Protein AF-A0A2S8PR22-F1 (afdb_monomer_lite)

Structure (mmCIF, N/CA/C/O backbone):
data_AF-A0A2S8PR22-F1
#
_entry.id   AF-A0A2S8PR22-F1
#
loop_
_atom_site.group_PDB
_atom_site.id
_atom_site.type_symbol
_atom_site.label_atom_id
_atom_site.label_alt_id
_atom_site.label_comp_id
_atom_site.label_asym_id
_atom_site.label_entity_id
_atom_site.label_seq_id
_atom_site.pdbx_PDB_ins_code
_atom_site.Cartn_x
_atom_site.Cartn_y
_atom_site.Cartn_z
_atom_site.occupancy
_atom_site.B_iso_or_equiv
_atom_site.auth_seq_id
_atom_site.auth_comp_id
_atom_site.auth_asym_id
_atom_site.auth_atom_id
_atom_site.pdbx_PDB_model_num
ATOM 1 N N . MET A 1 1 ? 6.933 -22.603 -8.017 1.00 48.34 1 MET A N 1
ATOM 2 C CA . MET A 1 1 ? 7.937 -22.209 -9.030 1.00 48.34 1 MET A CA 1
ATOM 3 C C . MET A 1 1 ? 8.072 -20.692 -8.973 1.00 48.34 1 MET A C 1
ATOM 5 O O . MET A 1 1 ? 7.045 -20.029 -9.057 1.00 48.34 1 MET A O 1
ATOM 9 N N . ARG A 1 2 ? 9.264 -20.138 -8.700 1.00 69.06 2 ARG A N 1
ATOM 10 C CA . ARG A 1 2 ? 9.456 -18.674 -8.701 1.00 69.06 2 ARG A CA 1
ATOM 11 C C . ARG A 1 2 ? 9.438 -18.199 -10.155 1.00 69.06 2 ARG A C 1
ATOM 13 O O . ARG A 1 2 ? 10.226 -18.704 -10.942 1.00 69.06 2 ARG A O 1
ATOM 20 N N . VAL A 1 3 ? 8.531 -17.282 -10.490 1.00 80.50 3 VAL A N 1
ATOM 21 C CA . VAL A 1 3 ? 8.450 -16.685 -11.832 1.00 80.50 3 VAL A CA 1
ATOM 22 C C . VAL A 1 3 ? 9.638 -15.744 -12.013 1.00 80.50 3 VAL A C 1
ATOM 24 O O . VAL A 1 3 ? 9.855 -14.873 -11.163 1.00 80.50 3 VAL A O 1
ATOM 27 N N . THR A 1 4 ? 10.406 -15.918 -13.085 1.00 89.00 4 THR A N 1
ATOM 28 C CA . THR A 1 4 ? 11.596 -15.100 -13.353 1.00 89.00 4 THR A CA 1
ATOM 29 C C . THR A 1 4 ? 11.209 -13.672 -13.747 1.00 89.00 4 THR A C 1
ATOM 31 O O . THR A 1 4 ? 10.065 -13.389 -14.118 1.00 89.00 4 THR A O 1
ATOM 34 N N . VAL A 1 5 ? 12.164 -12.740 -13.669 1.00 88.44 5 VAL A N 1
ATOM 35 C CA . VAL A 1 5 ? 11.960 -11.364 -14.157 1.00 88.44 5 VAL A CA 1
ATOM 36 C C . VAL A 1 5 ? 11.593 -11.380 -15.645 1.00 88.44 5 VAL A C 1
ATOM 38 O O . VAL A 1 5 ? 10.631 -10.733 -16.044 1.00 88.44 5 VAL A O 1
ATOM 41 N N . GLU A 1 6 ? 12.281 -12.195 -16.443 1.00 91.25 6 GLU A N 1
ATOM 42 C CA . GLU A 1 6 ? 12.033 -12.346 -17.882 1.00 91.25 6 GLU A CA 1
ATOM 43 C C . GLU A 1 6 ? 10.608 -12.837 -18.177 1.00 91.25 6 GLU A C 1
ATOM 45 O O . GLU A 1 6 ? 9.929 -12.282 -19.038 1.00 91.25 6 GLU A O 1
ATOM 50 N N . GLU A 1 7 ? 10.106 -13.822 -17.426 1.00 93.31 7 GLU A N 1
ATOM 51 C CA . GLU A 1 7 ? 8.731 -14.318 -17.571 1.00 93.31 7 GLU A CA 1
ATOM 52 C C . GLU A 1 7 ? 7.690 -13.244 -17.213 1.00 93.31 7 GLU A C 1
ATOM 54 O O . GLU A 1 7 ? 6.670 -13.098 -17.898 1.00 93.31 7 GLU A O 1
ATOM 59 N N . LYS A 1 8 ? 7.939 -12.460 -16.154 1.00 93.56 8 LYS A N 1
ATOM 60 C CA . LYS A 1 8 ? 7.070 -11.339 -15.752 1.00 93.56 8 LYS A CA 1
ATOM 61 C C . LYS A 1 8 ? 7.025 -10.262 -16.835 1.00 93.56 8 LYS A C 1
ATOM 63 O O . LYS A 1 8 ? 5.937 -9.803 -17.193 1.00 93.56 8 LYS A O 1
ATOM 68 N N . GLU A 1 9 ? 8.181 -9.889 -17.376 1.00 95.62 9 GLU A N 1
ATOM 69 C CA . GLU A 1 9 ? 8.296 -8.883 -18.431 1.00 95.62 9 GLU A CA 1
ATOM 70 C C . GLU A 1 9 ? 7.699 -9.358 -19.760 1.00 95.62 9 GLU A C 1
ATOM 72 O O . GLU A 1 9 ? 6.977 -8.597 -20.404 1.00 95.62 9 GLU A O 1
ATOM 77 N N . ALA A 1 10 ? 7.905 -10.623 -20.138 1.00 95.56 10 ALA A N 1
ATOM 78 C CA . ALA A 1 10 ? 7.288 -11.222 -21.319 1.00 95.56 10 ALA A CA 1
ATOM 79 C C . ALA A 1 10 ? 5.756 -11.223 -21.211 1.00 95.56 10 ALA A C 1
ATOM 81 O O . ALA A 1 10 ? 5.055 -10.846 -22.154 1.00 95.56 10 ALA A O 1
ATOM 82 N N . ARG A 1 11 ? 5.218 -11.568 -20.033 1.00 96.00 11 ARG A N 1
ATOM 83 C CA . ARG A 1 11 ? 3.776 -11.500 -19.764 1.00 96.00 11 ARG A CA 1
ATOM 84 C C . ARG A 1 11 ? 3.241 -10.072 -19.872 1.00 96.00 11 ARG A C 1
ATOM 86 O O . ARG A 1 11 ? 2.188 -9.869 -20.471 1.00 96.00 11 ARG A O 1
ATOM 93 N N . TYR A 1 12 ? 3.955 -9.092 -19.318 1.00 96.62 12 TYR A N 1
ATOM 94 C CA . TYR A 1 12 ? 3.599 -7.678 -19.445 1.00 96.62 12 TYR A CA 1
ATOM 95 C C . TYR A 1 12 ? 3.615 -7.211 -20.910 1.00 96.62 12 TYR A C 1
ATOM 97 O O . TYR A 1 12 ? 2.682 -6.536 -21.353 1.00 96.62 12 TYR A O 1
ATOM 105 N N . ALA A 1 13 ? 4.645 -7.590 -21.672 1.00 95.38 13 ALA A N 1
ATOM 106 C CA . ALA A 1 13 ? 4.786 -7.246 -23.083 1.00 95.38 13 ALA A CA 1
ATOM 107 C C . ALA A 1 13 ? 3.666 -7.854 -23.944 1.00 95.38 13 ALA A C 1
ATOM 109 O O . ALA A 1 13 ? 3.189 -7.204 -24.871 1.00 95.38 13 ALA A O 1
ATOM 110 N N . GLY A 1 14 ? 3.201 -9.059 -23.600 1.00 96.12 14 GLY A N 1
ATOM 111 C CA . GLY A 1 14 ? 2.094 -9.733 -24.281 1.00 96.12 14 GLY A CA 1
ATOM 112 C C . GLY A 1 14 ? 0.713 -9.107 -24.048 1.00 96.12 14 GLY A C 1
ATOM 113 O O . GLY A 1 14 ? -0.233 -9.438 -24.764 1.00 96.12 14 GLY A O 1
ATOM 114 N N . TRP A 1 15 ? 0.550 -8.207 -23.071 1.00 96.88 15 TRP A N 1
ATOM 115 C CA . TRP A 1 15 ? -0.735 -7.549 -22.833 1.00 96.88 15 TRP A CA 1
ATOM 116 C C . TRP A 1 15 ? -0.968 -6.363 -23.781 1.00 96.88 15 TRP A C 1
ATOM 118 O O . TRP A 1 15 ? -0.136 -5.454 -23.845 1.00 96.88 15 TRP A O 1
ATOM 128 N N . PRO A 1 16 ? -2.143 -6.283 -24.434 1.00 96.19 16 PRO A N 1
ATOM 129 C CA . PRO A 1 16 ? -2.581 -5.063 -25.104 1.00 96.19 16 PRO A CA 1
ATOM 130 C C . PRO A 1 16 ? -2.692 -3.891 -24.121 1.00 96.19 16 PRO A C 1
ATOM 132 O O . PRO A 1 16 ? -3.060 -4.085 -22.958 1.00 96.19 16 PRO A O 1
ATOM 135 N N . ASP A 1 17 ? -2.491 -2.659 -24.588 1.00 94.19 17 ASP A N 1
ATOM 136 C CA . ASP A 1 17 ? -2.528 -1.478 -23.712 1.00 94.19 17 ASP A CA 1
ATOM 137 C C . ASP A 1 17 ? -3.886 -1.275 -23.031 1.00 94.19 17 ASP A C 1
ATOM 139 O O . ASP A 1 17 ? -3.932 -0.875 -21.870 1.00 94.19 17 ASP A O 1
ATOM 143 N N . ARG A 1 18 ? -4.991 -1.692 -23.666 1.00 95.50 18 ARG A N 1
ATOM 144 C CA . ARG A 1 18 ? -6.322 -1.739 -23.029 1.00 95.50 18 ARG A CA 1
ATOM 145 C C . ARG A 1 18 ? -6.365 -2.624 -21.775 1.00 95.50 18 ARG A C 1
ATOM 147 O O . ARG A 1 18 ? -7.046 -2.292 -20.811 1.00 95.50 18 ARG A O 1
ATOM 154 N N . VAL A 1 19 ? -5.626 -3.738 -21.761 1.00 96.56 19 VAL A N 1
ATOM 155 C CA . VAL A 1 19 ? -5.561 -4.655 -20.610 1.00 96.56 19 VAL A CA 1
ATOM 156 C C . VAL A 1 19 ? -4.726 -4.033 -19.495 1.00 96.56 19 VAL A C 1
ATOM 158 O O . VAL A 1 19 ? -5.135 -4.073 -18.334 1.00 96.56 19 VAL A O 1
ATOM 161 N N . LYS A 1 20 ? -3.589 -3.416 -19.843 1.00 97.06 20 LYS A N 1
ATOM 162 C CA . LYS A 1 20 ? -2.740 -2.679 -18.893 1.00 97.06 20 LYS A CA 1
ATOM 163 C C . LYS A 1 20 ? -3.511 -1.518 -18.257 1.00 97.06 20 LYS A C 1
ATOM 165 O O . LYS A 1 20 ? -3.530 -1.393 -17.036 1.00 97.06 20 LYS A O 1
ATOM 170 N N . HIS A 1 21 ? -4.211 -0.733 -19.076 1.00 95.50 21 HIS A N 1
ATOM 171 C CA . HIS A 1 21 ? -5.082 0.357 -18.645 1.00 95.50 21 HIS A CA 1
ATOM 172 C C . HIS A 1 21 ? -6.162 -0.137 -17.674 1.00 95.50 21 HIS A C 1
ATOM 174 O O . HIS A 1 21 ? -6.249 0.352 -16.550 1.00 95.50 21 HIS A O 1
ATOM 180 N N . ALA A 1 22 ? -6.923 -1.167 -18.058 1.00 96.00 22 ALA A N 1
ATOM 181 C CA . ALA A 1 22 ? -7.994 -1.703 -17.223 1.00 96.00 22 ALA A CA 1
ATOM 182 C C . ALA A 1 22 ? -7.486 -2.259 -15.880 1.00 96.00 22 ALA A C 1
ATOM 184 O O . ALA A 1 22 ? -8.159 -2.114 -14.861 1.00 96.00 22 ALA A O 1
ATOM 185 N N . ARG A 1 23 ? -6.294 -2.873 -15.854 1.00 96.00 23 ARG A N 1
ATOM 186 C CA . ARG A 1 23 ? -5.649 -3.323 -14.609 1.00 96.00 23 ARG A CA 1
ATOM 187 C C . ARG A 1 23 ? -5.341 -2.156 -13.674 1.00 96.00 23 ARG A C 1
ATOM 189 O O . ARG A 1 23 ? -5.699 -2.225 -12.505 1.00 96.00 23 ARG A O 1
ATOM 196 N N . LEU A 1 24 ? -4.728 -1.088 -14.189 1.00 95.56 24 LEU A N 1
ATOM 197 C CA . LEU A 1 24 ? -4.422 0.109 -13.400 1.00 95.56 24 LEU A CA 1
ATOM 198 C C . LEU A 1 24 ? -5.697 0.741 -12.825 1.00 95.56 24 LEU A C 1
ATOM 200 O O . LEU A 1 24 ? -5.770 0.966 -11.618 1.00 95.56 24 LEU A O 1
ATOM 204 N N . VAL A 1 25 ? -6.719 0.946 -13.662 1.00 94.06 25 VAL A N 1
ATOM 205 C CA . VAL A 1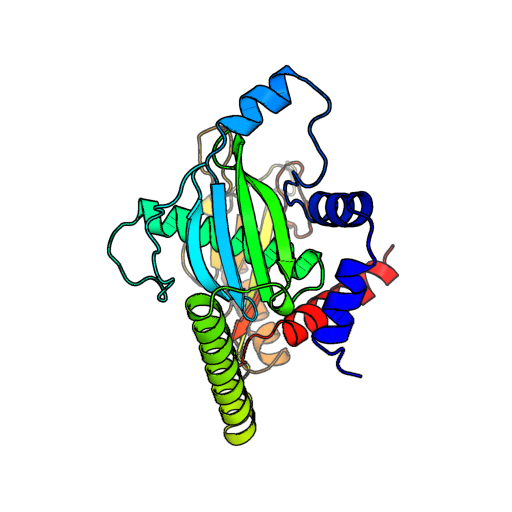 25 ? -7.986 1.567 -13.246 1.00 94.06 25 VAL A CA 1
ATOM 206 C C . VAL A 1 25 ? -8.686 0.745 -12.161 1.00 94.06 25 VAL A C 1
ATOM 208 O O . VAL A 1 25 ? -9.081 1.311 -11.144 1.00 94.06 25 VAL A O 1
ATOM 211 N N . ARG A 1 26 ? -8.775 -0.587 -12.309 1.00 92.56 26 ARG A N 1
ATOM 212 C CA . ARG A 1 26 ? -9.372 -1.464 -11.280 1.00 92.56 26 ARG A CA 1
ATOM 213 C C . ARG A 1 26 ? -8.619 -1.434 -9.952 1.00 92.56 26 ARG A C 1
ATOM 215 O O . ARG A 1 26 ? -9.234 -1.584 -8.907 1.00 92.56 26 ARG A O 1
ATOM 222 N N . SER A 1 27 ? -7.309 -1.207 -9.978 1.00 90.19 27 SER A N 1
ATOM 223 C CA . SER A 1 27 ? -6.503 -1.021 -8.766 1.00 90.19 27 SER A CA 1
ATOM 224 C C . SER A 1 27 ? -6.565 0.408 -8.202 1.00 90.19 27 SER A C 1
ATOM 226 O O . SER A 1 27 ? -5.769 0.755 -7.327 1.00 90.19 27 SER A O 1
ATOM 228 N N . GLY A 1 28 ? -7.468 1.262 -8.701 1.00 90.94 28 GLY A N 1
ATOM 229 C CA . GLY A 1 28 ? -7.605 2.654 -8.266 1.00 90.94 28 GLY A CA 1
ATOM 230 C C . GLY A 1 28 ? -6.420 3.537 -8.668 1.00 90.94 28 GLY A C 1
ATOM 231 O O . GLY A 1 28 ? -6.108 4.510 -7.979 1.00 90.94 28 GLY A O 1
ATOM 232 N N . ILE A 1 29 ? -5.710 3.179 -9.742 1.00 92.62 29 ILE A N 1
ATOM 233 C CA . ILE A 1 29 ? -4.577 3.933 -10.285 1.00 92.62 29 ILE A CA 1
ATOM 234 C C . ILE A 1 29 ? -5.045 4.649 -11.553 1.00 92.62 29 ILE A C 1
ATOM 236 O O . ILE A 1 29 ? -5.506 4.015 -12.501 1.00 92.62 29 ILE A O 1
ATOM 240 N N . SER A 1 30 ? -4.901 5.978 -11.588 1.00 92.06 30 SER A N 1
ATOM 241 C CA . SER A 1 30 ? -5.199 6.757 -12.795 1.00 92.06 30 SER A CA 1
ATOM 242 C C . SER A 1 30 ? -4.272 6.329 -13.937 1.00 92.06 30 SER A C 1
ATOM 244 O O . SER A 1 30 ? -3.055 6.230 -13.758 1.00 92.06 30 SER A O 1
ATOM 246 N N . SER A 1 31 ? -4.841 6.058 -15.110 1.00 92.56 31 SER A N 1
ATOM 247 C CA . SER A 1 31 ? -4.114 5.564 -16.277 1.00 92.56 31 SER A CA 1
ATOM 248 C C . SER A 1 31 ? -4.337 6.477 -17.474 1.00 92.56 31 SER A C 1
ATOM 250 O O . SER A 1 31 ? -5.469 6.760 -17.847 1.00 92.56 31 SER A O 1
ATOM 252 N N . LEU A 1 32 ? -3.229 6.879 -18.088 1.00 90.44 32 LEU A N 1
ATOM 253 C CA . LEU A 1 32 ? -3.131 7.699 -19.294 1.00 90.44 32 LEU A CA 1
ATOM 254 C C . LEU A 1 32 ? -2.427 6.916 -20.419 1.00 90.44 32 LEU A C 1
ATOM 256 O O . LEU A 1 32 ? -1.800 7.505 -21.291 1.00 90.44 32 LEU A O 1
ATOM 260 N N . LEU A 1 33 ? -2.473 5.577 -20.354 1.00 88.44 33 LEU A N 1
ATOM 261 C CA . LEU A 1 33 ? -1.847 4.689 -21.343 1.00 88.44 33 LEU A CA 1
ATOM 262 C C . LEU A 1 33 ? -2.564 4.720 -22.696 1.00 88.44 33 LEU A C 1
ATOM 264 O O . LEU A 1 33 ? -1.957 4.432 -23.723 1.00 88.44 33 LEU A O 1
ATOM 268 N N . LEU A 1 34 ? -3.864 5.013 -22.686 1.00 87.56 34 LEU A N 1
ATOM 269 C CA . LEU A 1 34 ? -4.657 5.155 -23.897 1.00 87.56 34 LEU A CA 1
ATOM 270 C C . LEU A 1 34 ? -4.647 6.627 -24.329 1.00 87.56 34 LEU A C 1
ATOM 272 O O . LEU A 1 34 ? -4.705 7.509 -23.468 1.00 87.56 34 LEU A O 1
ATOM 276 N N . PRO A 1 35 ? -4.556 6.910 -25.639 1.00 74.81 35 PRO A N 1
ATOM 277 C CA . PRO A 1 35 ? -4.593 8.276 -26.134 1.00 74.81 35 PRO A CA 1
ATOM 278 C C . PRO A 1 35 ? -5.943 8.926 -25.820 1.00 74.81 35 PRO A C 1
ATOM 280 O O . PRO A 1 35 ? -6.990 8.303 -25.970 1.00 74.81 35 PRO A O 1
ATOM 283 N N . GLU A 1 36 ? -5.909 10.199 -25.428 1.00 74.12 36 GLU A N 1
ATOM 284 C CA . GLU A 1 36 ? -7.116 11.014 -25.260 1.00 74.12 36 GLU A CA 1
ATOM 285 C C . GLU A 1 36 ? -7.856 11.089 -26.607 1.00 74.12 36 GLU A C 1
ATOM 287 O O . GLU A 1 36 ? -7.238 11.355 -27.645 1.00 74.12 36 GLU A O 1
ATOM 292 N N . GLU A 1 37 ? -9.161 10.832 -26.628 1.00 69.69 37 GLU A N 1
ATOM 293 C CA . GLU A 1 37 ? -9.952 10.875 -27.867 1.00 69.69 37 GLU A CA 1
ATOM 294 C C . GLU A 1 37 ? -10.294 12.319 -28.273 1.00 69.69 37 GLU A C 1
ATOM 296 O O . GLU A 1 37 ? -10.302 12.641 -29.461 1.00 69.69 37 GLU A O 1
ATOM 301 N N . ASP A 1 38 ? -10.463 13.205 -27.289 1.00 73.88 38 ASP A N 1
ATOM 302 C CA . ASP A 1 38 ? -10.824 14.614 -27.463 1.00 73.88 38 ASP A CA 1
ATOM 303 C C . ASP A 1 38 ? -9.602 15.498 -27.803 1.00 73.88 38 ASP A C 1
ATOM 305 O O . ASP A 1 38 ? -8.546 15.432 -27.165 1.00 73.88 38 ASP A O 1
ATOM 309 N N . ALA A 1 39 ? -9.750 16.367 -28.807 1.00 67.25 39 ALA A N 1
ATOM 310 C CA . ALA A 1 39 ? -8.732 17.326 -29.230 1.00 67.25 39 ALA A CA 1
ATOM 311 C C . ALA A 1 39 ? -8.336 18.326 -28.124 1.00 67.25 39 ALA A C 1
ATOM 313 O O . ALA A 1 39 ? -7.146 18.608 -27.965 1.00 67.25 39 ALA A O 1
ATOM 314 N N . ALA A 1 40 ? -9.288 18.803 -27.318 1.00 67.12 40 ALA A N 1
ATOM 315 C CA . ALA A 1 40 ? -9.022 19.721 -26.208 1.00 67.12 40 ALA A CA 1
ATOM 316 C C . ALA A 1 40 ? -8.271 19.022 -25.057 1.00 67.12 40 ALA A C 1
ATOM 318 O O . ALA A 1 40 ? -7.362 19.592 -24.436 1.00 67.12 40 ALA A O 1
ATOM 319 N N . ALA A 1 41 ? -8.588 17.747 -24.809 1.00 67.69 41 ALA A N 1
ATOM 320 C CA . ALA A 1 41 ? -7.869 16.917 -23.845 1.00 67.69 41 ALA A CA 1
ATOM 321 C C . ALA A 1 41 ? -6.430 16.629 -24.307 1.00 67.69 41 ALA A C 1
ATOM 323 O O . ALA A 1 41 ? -5.499 16.693 -23.499 1.00 67.69 41 ALA A O 1
ATOM 324 N N . ARG A 1 42 ? -6.216 16.398 -25.612 1.00 66.88 42 ARG A N 1
ATOM 325 C CA . ARG A 1 42 ? -4.875 16.245 -26.213 1.00 66.88 42 ARG A CA 1
ATOM 326 C C . ARG A 1 42 ? -4.023 17.500 -26.076 1.00 66.88 42 ARG A C 1
ATOM 328 O O . ARG A 1 42 ? -2.833 17.396 -25.779 1.00 66.88 42 ARG A O 1
ATOM 335 N N . GLU A 1 43 ? -4.607 18.674 -26.290 1.00 65.44 43 GLU A N 1
ATOM 336 C CA . GLU A 1 43 ? -3.906 19.948 -26.126 1.00 65.44 43 GLU A CA 1
ATOM 337 C C . GLU A 1 43 ? -3.502 20.164 -24.663 1.00 65.44 43 GLU A C 1
ATOM 339 O O . GLU A 1 43 ? -2.327 20.388 -24.365 1.00 65.44 43 GLU A O 1
ATOM 344 N N . SER A 1 44 ? -4.430 19.940 -23.732 1.00 68.38 44 SER A N 1
ATOM 345 C CA . SER A 1 44 ? -4.160 19.991 -22.290 1.00 68.38 44 SER A CA 1
ATOM 346 C C . SER A 1 44 ? -3.100 18.967 -21.849 1.00 68.38 44 SER A C 1
ATOM 348 O O . SER A 1 44 ? -2.282 19.245 -20.969 1.00 68.38 44 SER A O 1
ATOM 350 N N . ALA A 1 45 ? -3.055 17.788 -22.481 1.00 70.06 45 ALA A N 1
ATOM 351 C CA . ALA A 1 45 ? -2.071 16.741 -22.202 1.00 70.06 45 ALA A CA 1
ATOM 352 C C . ALA A 1 45 ? -0.625 17.137 -22.558 1.00 70.06 45 ALA A C 1
ATOM 354 O O . ALA A 1 45 ? 0.324 16.619 -21.952 1.00 70.06 45 ALA A O 1
ATOM 355 N N . ARG A 1 46 ? -0.426 18.076 -23.495 1.00 68.56 46 ARG A N 1
ATOM 356 C CA . ARG A 1 46 ? 0.912 18.585 -23.851 1.00 68.56 46 ARG A CA 1
ATOM 357 C C . ARG A 1 46 ? 1.555 19.349 -22.699 1.00 68.56 46 ARG A C 1
ATOM 359 O O . ARG A 1 46 ? 2.749 19.188 -22.464 1.00 68.56 46 ARG A O 1
ATOM 366 N N . TYR A 1 47 ? 0.756 20.092 -21.939 1.00 73.25 47 TYR A N 1
ATOM 367 C CA . TYR A 1 47 ? 1.223 20.950 -20.847 1.00 73.25 47 TYR A CA 1
ATOM 368 C C . TYR A 1 47 ? 1.282 20.247 -19.480 1.00 73.25 47 TYR A C 1
ATOM 370 O O . TYR A 1 47 ? 1.603 20.875 -18.469 1.00 73.25 47 TYR A O 1
ATOM 378 N N . ARG A 1 48 ? 1.005 18.935 -19.419 1.00 82.31 48 ARG A N 1
ATOM 379 C CA . ARG A 1 48 ? 1.112 18.155 -18.177 1.00 82.31 48 ARG A CA 1
ATOM 380 C C . ARG A 1 48 ? 2.568 18.079 -17.714 1.00 82.31 48 ARG A C 1
ATOM 382 O O . ARG A 1 48 ? 3.473 17.762 -18.489 1.00 82.31 48 ARG A O 1
ATOM 389 N N . ARG A 1 49 ? 2.788 18.297 -16.415 1.00 86.38 49 ARG A N 1
ATOM 390 C CA . ARG A 1 49 ? 4.090 18.042 -15.781 1.00 86.38 49 ARG A CA 1
ATOM 391 C C . ARG A 1 49 ? 4.309 16.538 -15.712 1.00 86.38 49 ARG A C 1
ATOM 393 O O . ARG A 1 49 ? 3.419 15.828 -15.242 1.00 86.38 49 ARG A O 1
ATOM 400 N N . ARG A 1 50 ? 5.483 16.069 -16.139 1.00 89.69 50 ARG A N 1
ATOM 401 C CA . ARG A 1 50 ? 5.837 14.647 -16.118 1.00 89.69 50 ARG A CA 1
ATOM 402 C C . ARG A 1 50 ? 6.996 14.372 -15.178 1.00 89.69 50 ARG A C 1
ATOM 404 O O . ARG A 1 50 ? 7.910 15.183 -15.023 1.00 89.69 50 ARG A O 1
ATOM 411 N N . TYR A 1 51 ? 6.962 13.193 -14.584 1.00 91.50 51 TYR A N 1
ATOM 412 C CA . TYR A 1 51 ? 7.987 12.670 -13.700 1.00 91.50 51 TYR A CA 1
ATOM 413 C C . TYR A 1 51 ? 8.285 11.242 -14.126 1.00 91.50 51 TYR A C 1
ATOM 415 O O . TYR A 1 51 ? 7.366 10.447 -14.281 1.00 91.50 51 TYR A O 1
ATOM 423 N N . ALA A 1 52 ? 9.554 10.918 -14.324 1.00 93.00 52 ALA A N 1
ATOM 424 C CA . ALA A 1 52 ? 9.992 9.546 -14.509 1.00 93.00 52 ALA A CA 1
ATOM 425 C C . ALA A 1 52 ? 10.555 9.041 -13.186 1.00 93.00 52 ALA A C 1
ATOM 427 O O . ALA A 1 52 ? 11.455 9.659 -12.612 1.00 93.00 52 ALA A O 1
ATOM 428 N N . VAL A 1 53 ? 10.003 7.929 -12.721 1.00 95.38 53 VAL A N 1
ATOM 429 C CA . VAL A 1 53 ? 10.393 7.256 -11.486 1.00 95.38 53 VAL A CA 1
ATOM 430 C C . VAL A 1 53 ? 10.917 5.880 -11.865 1.00 95.38 53 VAL A C 1
ATOM 432 O O . VAL A 1 53 ? 10.190 5.085 -12.457 1.00 95.38 53 VAL A O 1
ATOM 435 N N . ASN A 1 54 ? 12.178 5.609 -11.552 1.00 96.44 54 ASN A N 1
ATOM 436 C CA . ASN A 1 54 ? 12.773 4.286 -11.683 1.00 96.44 54 ASN A CA 1
ATOM 437 C C . ASN A 1 54 ? 12.627 3.571 -10.351 1.00 96.44 54 ASN A C 1
ATOM 439 O O . ASN A 1 54 ? 13.083 4.084 -9.331 1.00 96.44 54 ASN A O 1
ATOM 443 N N . VAL A 1 55 ? 12.010 2.400 -10.369 1.00 96.56 55 VAL A N 1
ATOM 444 C CA . VAL A 1 55 ? 11.740 1.600 -9.177 1.00 96.56 55 VAL A CA 1
ATOM 445 C C . VAL A 1 55 ? 12.447 0.271 -9.327 1.00 96.56 55 VAL A C 1
ATOM 447 O O . VAL A 1 55 ? 12.269 -0.373 -10.354 1.00 96.56 55 VAL A O 1
ATOM 450 N N . ALA A 1 56 ? 13.196 -0.144 -8.312 1.00 95.31 56 ALA A N 1
ATOM 451 C CA . ALA A 1 56 ? 13.748 -1.484 -8.186 1.00 95.31 56 ALA A CA 1
ATOM 452 C C . ALA A 1 56 ? 13.157 -2.152 -6.942 1.00 95.31 56 ALA A C 1
ATOM 454 O O . ALA A 1 56 ? 13.266 -1.603 -5.846 1.00 95.31 56 ALA A O 1
ATOM 455 N N . SER A 1 57 ? 12.522 -3.312 -7.107 1.00 91.31 57 SER A N 1
ATOM 456 C CA . SER A 1 57 ? 12.062 -4.160 -5.998 1.00 91.31 57 SER A CA 1
ATOM 457 C C . SER A 1 57 ? 11.294 -3.396 -4.900 1.00 91.31 57 SER A C 1
ATOM 459 O O . SER A 1 57 ? 11.627 -3.462 -3.720 1.00 91.31 57 SER A O 1
ATOM 461 N N . LEU A 1 58 ? 10.239 -2.675 -5.310 1.00 91.44 58 LEU A N 1
ATOM 462 C CA . LEU A 1 58 ? 9.350 -1.843 -4.469 1.00 91.44 58 LEU A CA 1
ATOM 463 C C . LEU A 1 58 ? 9.941 -0.527 -3.928 1.00 91.44 58 LEU A C 1
ATOM 465 O O . LEU A 1 58 ? 9.269 0.142 -3.145 1.00 91.44 58 LEU A O 1
ATOM 469 N N . GLN A 1 59 ? 11.142 -0.122 -4.348 1.00 91.75 59 GLN A N 1
ATOM 470 C CA . GLN A 1 59 ? 11.772 1.130 -3.907 1.00 91.75 59 GLN A CA 1
ATOM 471 C C . GLN A 1 59 ? 12.192 1.995 -5.094 1.00 91.75 59 GLN A C 1
ATOM 473 O O . GLN A 1 59 ? 12.729 1.490 -6.081 1.00 91.75 59 GLN A O 1
ATOM 478 N N . ALA A 1 60 ? 11.971 3.308 -5.023 1.00 93.19 60 ALA A N 1
ATOM 479 C CA . ALA A 1 60 ? 12.483 4.214 -6.044 1.00 93.19 60 ALA A CA 1
ATOM 480 C C . ALA A 1 60 ? 14.013 4.342 -5.941 1.00 93.19 60 ALA A C 1
ATOM 482 O O . ALA A 1 60 ? 14.559 4.659 -4.889 1.00 93.19 60 ALA A O 1
ATOM 483 N N . VAL A 1 61 ? 14.708 4.129 -7.059 1.00 93.12 61 VAL A N 1
ATOM 484 C CA . VAL A 1 61 ? 16.172 4.259 -7.174 1.00 93.12 61 VAL A CA 1
ATOM 485 C C . VAL A 1 61 ? 16.594 5.543 -7.891 1.00 93.12 61 VAL A C 1
ATOM 487 O O . VAL A 1 61 ? 17.734 5.991 -7.767 1.00 93.12 61 VAL A O 1
ATOM 490 N N . ASP A 1 62 ? 15.689 6.149 -8.661 1.00 91.38 62 ASP A N 1
ATOM 491 C CA . ASP A 1 62 ? 15.890 7.446 -9.306 1.00 91.38 62 ASP A CA 1
ATOM 492 C C . ASP A 1 62 ? 14.555 8.130 -9.591 1.00 91.38 62 ASP A C 1
ATOM 494 O O . ASP A 1 62 ? 13.575 7.477 -9.952 1.00 91.38 62 ASP A O 1
ATOM 498 N N . LEU A 1 63 ? 14.544 9.457 -9.490 1.00 90.00 63 LEU A N 1
ATOM 499 C CA . LEU A 1 63 ? 13.400 10.277 -9.847 1.00 90.00 63 LEU A CA 1
ATOM 500 C C . LEU A 1 63 ? 13.876 11.534 -10.573 1.00 90.00 63 LEU A C 1
ATOM 502 O O . LEU A 1 63 ? 14.755 12.265 -10.112 1.00 90.00 63 LEU A O 1
ATOM 506 N N . LYS A 1 64 ? 13.260 11.808 -11.723 1.00 87.06 64 LYS A N 1
ATOM 507 C CA . LYS A 1 64 ? 13.523 13.014 -12.513 1.00 87.06 64 LYS A CA 1
ATOM 508 C C . LYS A 1 64 ? 12.223 13.646 -12.986 1.00 87.06 64 LYS A C 1
ATOM 510 O O . LYS A 1 64 ? 11.292 12.951 -13.396 1.00 87.06 64 LYS A O 1
ATOM 515 N N . ARG A 1 65 ? 12.171 14.977 -12.999 1.00 86.00 65 ARG A N 1
ATOM 516 C CA . ARG A 1 65 ? 11.155 15.699 -13.772 1.00 86.00 65 ARG A CA 1
ATOM 517 C C . ARG A 1 65 ? 11.515 15.587 -15.252 1.00 86.00 65 ARG A C 1
ATOM 519 O O . ARG A 1 65 ? 12.670 15.778 -15.624 1.00 86.00 65 ARG A O 1
ATOM 526 N N . VAL A 1 66 ? 10.537 15.252 -16.082 1.00 80.62 66 VAL A N 1
ATOM 527 C CA . VAL A 1 66 ? 10.698 15.128 -17.532 1.00 80.62 66 VAL A CA 1
ATOM 528 C C . VAL A 1 66 ? 9.900 16.260 -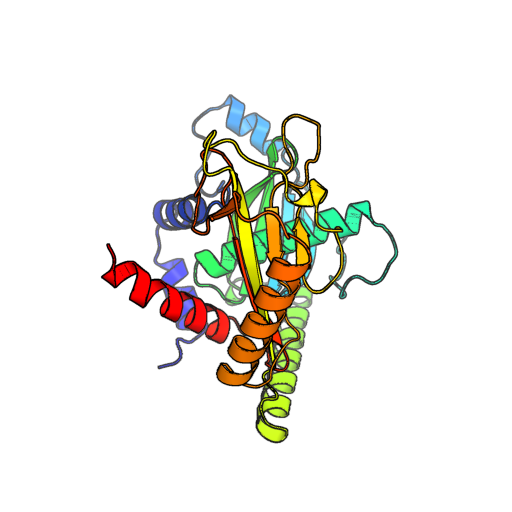18.166 1.00 80.62 66 VAL A C 1
ATOM 530 O O . VAL A 1 66 ? 8.674 16.247 -18.148 1.00 80.62 66 VAL A O 1
ATOM 533 N N . GLU A 1 67 ? 10.584 17.281 -18.671 1.00 66.25 67 GLU A N 1
ATOM 534 C CA . GLU A 1 67 ? 9.971 18.282 -19.549 1.00 66.25 67 GLU A CA 1
ATOM 535 C C . GLU A 1 67 ? 10.283 17.954 -21.008 1.00 66.25 67 GLU A C 1
ATOM 537 O O . GLU A 1 67 ? 11.178 17.160 -21.297 1.00 66.25 67 GLU A O 1
ATOM 542 N N . GLY A 1 68 ? 9.540 18.563 -21.931 1.00 55.53 68 GLY A N 1
ATOM 543 C CA . GLY A 1 68 ? 9.672 18.357 -23.375 1.00 55.53 68 GLY A CA 1
ATOM 544 C C . GLY A 1 68 ? 11.047 18.668 -23.990 1.00 55.53 68 GLY A C 1
ATOM 545 O O . GLY A 1 68 ? 11.183 18.519 -25.198 1.00 55.53 68 GLY A O 1
ATOM 546 N N . SER A 1 69 ? 12.074 19.050 -23.221 1.00 34.12 69 SER A N 1
ATOM 547 C CA . SER A 1 69 ? 13.468 19.033 -23.673 1.00 34.12 69 SER A CA 1
ATOM 548 C C . SER A 1 69 ? 14.469 18.874 -22.520 1.00 34.12 69 SER A C 1
ATOM 550 O O . SER A 1 69 ? 14.414 19.580 -21.519 1.00 34.12 69 SER A O 1
ATOM 552 N N . ALA A 1 70 ? 15.379 17.925 -22.724 1.00 35.06 70 ALA A N 1
ATOM 553 C CA . ALA A 1 70 ? 16.745 17.748 -22.225 1.00 35.06 70 ALA A CA 1
ATOM 554 C C . ALA A 1 70 ? 17.390 18.804 -21.288 1.00 35.06 70 ALA A C 1
ATOM 556 O O . ALA A 1 70 ? 18.391 19.396 -21.663 1.00 35.06 70 ALA A O 1
ATOM 557 N N . ASP A 1 71 ? 16.902 18.970 -20.057 1.00 41.94 71 ASP A N 1
ATOM 558 C CA . ASP A 1 71 ? 17.763 19.031 -18.856 1.00 41.94 71 ASP A CA 1
ATOM 559 C C . ASP A 1 71 ? 16.903 19.018 -17.584 1.00 41.94 71 ASP A C 1
ATOM 561 O O . ASP A 1 71 ? 16.508 20.035 -17.019 1.00 41.94 71 ASP A O 1
ATOM 565 N N . GLY A 1 72 ? 16.538 17.810 -17.151 1.00 46.72 72 GLY A N 1
ATOM 566 C CA . GLY A 1 72 ? 15.819 17.601 -15.899 1.00 46.72 72 GLY A CA 1
ATOM 567 C C . GLY A 1 72 ? 16.793 17.446 -14.737 1.00 46.72 72 GLY A C 1
ATOM 568 O O . GLY A 1 72 ? 17.713 16.627 -14.810 1.00 46.72 72 GLY A O 1
ATOM 569 N N . LEU A 1 73 ? 16.554 18.170 -13.641 1.00 48.22 73 LEU A N 1
ATOM 570 C CA . LEU A 1 73 ? 17.197 17.908 -12.353 1.00 48.22 73 LEU A CA 1
ATOM 571 C C . LEU A 1 73 ? 16.968 16.433 -11.978 1.00 48.22 73 LEU A C 1
ATOM 573 O O . LEU A 1 73 ? 15.830 16.005 -11.759 1.00 48.22 73 LEU A O 1
ATOM 577 N N . ARG A 1 74 ? 18.051 15.648 -11.954 1.00 52.88 74 ARG A N 1
ATOM 578 C CA . ARG A 1 74 ? 18.048 14.251 -11.502 1.00 52.88 74 ARG A CA 1
ATOM 579 C C . ARG A 1 74 ? 18.332 14.252 -10.011 1.00 52.88 74 ARG A C 1
ATOM 581 O O . ARG A 1 74 ? 19.462 14.535 -9.615 1.00 52.88 74 ARG A O 1
ATOM 588 N N . VAL A 1 75 ? 17.332 13.938 -9.199 1.00 56.91 75 VAL A N 1
ATOM 589 C CA . VAL A 1 75 ? 17.522 13.812 -7.755 1.00 56.91 75 VAL A CA 1
ATOM 590 C C . VAL A 1 75 ? 17.663 12.321 -7.452 1.00 56.91 75 VAL A C 1
ATOM 592 O O . VAL A 1 75 ? 16.718 11.564 -7.680 1.00 56.91 75 VAL A O 1
ATOM 595 N N . PRO A 1 76 ? 18.839 11.856 -6.991 1.00 53.34 76 PRO A N 1
ATOM 596 C CA . PRO A 1 76 ? 18.964 10.503 -6.472 1.00 53.34 76 PRO A CA 1
ATOM 597 C C . PRO A 1 76 ? 17.966 10.340 -5.327 1.00 53.34 76 PRO A C 1
ATOM 599 O O . PRO A 1 76 ? 17.968 11.146 -4.395 1.00 53.34 76 PRO A O 1
ATOM 602 N N . VAL A 1 77 ? 17.123 9.311 -5.386 1.00 54.31 77 VAL A N 1
ATOM 603 C CA . VAL A 1 77 ? 16.246 8.985 -4.261 1.00 54.31 77 VAL A CA 1
ATOM 604 C C . VAL A 1 77 ? 17.121 8.311 -3.205 1.00 54.31 77 VAL A C 1
ATOM 606 O O . VAL A 1 77 ? 17.400 7.118 -3.264 1.00 54.31 77 VAL A O 1
ATOM 609 N N . GLY A 1 78 ? 17.667 9.117 -2.296 1.00 47.81 78 GLY A N 1
ATOM 610 C CA . GLY A 1 78 ? 18.180 8.647 -1.015 1.00 47.81 78 GLY A CA 1
ATOM 611 C C . GLY A 1 78 ? 17.029 8.633 -0.018 1.00 47.81 78 GLY A C 1
ATOM 612 O O . GLY A 1 78 ? 16.209 9.550 -0.041 1.00 47.81 78 GLY A O 1
ATOM 613 N N . SER A 1 79 ? 16.958 7.602 0.828 1.00 41.12 79 SER A N 1
ATOM 614 C CA . SER A 1 79 ? 15.969 7.495 1.908 1.00 41.12 79 SER A CA 1
ATOM 615 C C . SER A 1 79 ? 15.868 8.835 2.648 1.00 41.12 79 SER A C 1
ATOM 617 O O . SER A 1 79 ? 16.834 9.278 3.272 1.00 41.12 79 SER A O 1
ATOM 619 N N . ALA A 1 80 ? 14.747 9.535 2.467 1.00 37.97 80 ALA A N 1
ATOM 620 C CA . ALA A 1 80 ? 14.625 10.953 2.779 1.00 37.97 80 ALA A CA 1
ATOM 621 C C . ALA A 1 80 ? 14.891 11.208 4.270 1.00 37.97 80 ALA A C 1
ATOM 623 O O . ALA A 1 80 ? 14.088 10.835 5.119 1.00 37.97 80 ALA A O 1
ATOM 624 N N . HIS A 1 81 ? 16.011 1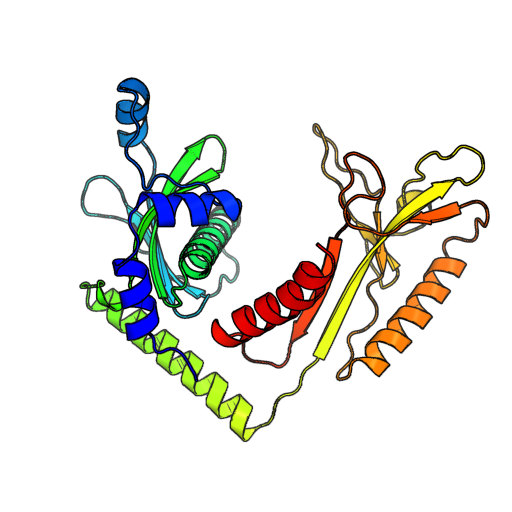1.858 4.588 1.00 32.72 81 HIS A N 1
ATOM 625 C CA . HIS A 1 81 ? 16.242 12.469 5.894 1.00 32.72 81 HIS A CA 1
ATOM 626 C C . HIS A 1 81 ? 16.258 13.990 5.711 1.00 32.72 81 HIS A C 1
ATOM 628 O O . HIS A 1 81 ? 17.104 14.527 5.005 1.00 32.72 81 HIS A O 1
ATOM 634 N N . ALA A 1 82 ? 15.236 14.617 6.306 1.00 34.47 82 ALA A N 1
ATOM 635 C CA . ALA A 1 82 ? 15.053 16.028 6.660 1.00 34.47 82 ALA A CA 1
ATOM 636 C C . ALA A 1 82 ? 15.768 17.094 5.799 1.00 34.47 82 ALA A C 1
ATOM 638 O O . ALA A 1 82 ? 16.953 17.357 5.975 1.00 34.47 82 ALA A O 1
ATOM 639 N N . GLY A 1 83 ? 15.008 17.803 4.952 1.00 38.03 83 GLY A N 1
ATOM 640 C CA . GLY A 1 83 ? 15.510 19.018 4.293 1.00 38.03 83 GLY A CA 1
ATOM 641 C C . GLY A 1 83 ? 14.450 19.917 3.650 1.00 38.03 83 GLY A C 1
ATOM 642 O O . GLY A 1 83 ? 14.479 21.121 3.859 1.00 38.03 83 GLY A O 1
ATOM 643 N N . GLU A 1 84 ? 13.464 19.368 2.928 1.00 44.06 84 GLU A N 1
ATOM 644 C CA . GLU A 1 84 ? 12.445 20.173 2.222 1.00 44.06 84 GLU A CA 1
ATOM 645 C C . GLU A 1 84 ? 11.073 19.470 2.241 1.00 44.06 84 GLU A C 1
ATOM 647 O O . GLU A 1 84 ? 10.706 18.733 1.323 1.00 44.06 84 GLU A O 1
ATOM 652 N N . ALA A 1 85 ? 10.297 19.667 3.313 1.00 51.56 85 ALA A N 1
ATOM 653 C CA . ALA A 1 85 ? 9.048 18.937 3.583 1.00 51.56 85 ALA A CA 1
ATOM 654 C C . ALA A 1 85 ? 8.034 18.853 2.407 1.00 51.56 85 ALA A C 1
ATOM 656 O O . ALA A 1 85 ? 7.476 17.771 2.192 1.00 51.56 85 ALA A O 1
ATOM 657 N N . PRO A 1 86 ? 7.801 19.908 1.591 1.00 56.00 86 PRO A N 1
ATOM 658 C CA . PRO A 1 86 ? 6.859 19.832 0.467 1.00 56.00 86 PRO A CA 1
ATOM 659 C C . PRO A 1 86 ? 7.339 18.923 -0.674 1.00 56.00 86 PRO A C 1
ATOM 661 O O . PRO A 1 86 ? 6.531 18.236 -1.305 1.00 56.00 86 PRO A O 1
ATOM 664 N N . LEU A 1 87 ? 8.649 18.906 -0.938 1.00 60.69 87 LEU A N 1
ATOM 665 C CA . LEU A 1 87 ? 9.253 18.077 -1.981 1.00 60.69 87 LEU A CA 1
ATOM 666 C C . LEU A 1 87 ? 9.339 16.618 -1.535 1.00 60.69 87 LEU A C 1
ATOM 668 O O . LEU A 1 87 ? 9.018 15.732 -2.322 1.00 60.69 87 LEU A O 1
ATOM 672 N N . ILE A 1 88 ? 9.626 16.375 -0.253 1.00 68.38 88 ILE A N 1
ATOM 673 C CA . ILE A 1 88 ? 9.564 15.039 0.360 1.00 68.38 88 ILE A CA 1
ATOM 674 C C . ILE A 1 88 ? 8.158 14.438 0.196 1.00 68.38 88 ILE A C 1
ATOM 676 O O . ILE A 1 88 ? 8.018 13.304 -0.262 1.00 68.38 88 ILE A O 1
ATOM 680 N N . GLY A 1 89 ? 7.109 15.220 0.479 1.00 81.06 89 GLY A N 1
ATOM 681 C CA . GLY A 1 89 ? 5.725 14.775 0.308 1.00 81.06 89 GLY A CA 1
ATOM 682 C C . GLY A 1 89 ? 5.362 14.459 -1.148 1.00 81.06 89 GLY A C 1
ATOM 683 O O . GLY A 1 89 ? 4.662 13.484 -1.413 1.00 81.06 89 GLY A O 1
ATOM 684 N N . LEU A 1 90 ? 5.843 15.246 -2.116 1.00 84.31 90 LEU A N 1
ATOM 685 C CA . LEU A 1 90 ? 5.643 14.955 -3.538 1.00 84.31 90 LEU A CA 1
ATOM 686 C C . LEU A 1 90 ? 6.381 13.678 -3.971 1.00 84.31 90 LEU A C 1
ATOM 688 O O . LEU A 1 90 ? 5.782 12.839 -4.644 1.00 84.31 90 LEU A O 1
ATOM 692 N N . TYR A 1 91 ? 7.647 13.515 -3.582 1.00 86.06 91 TYR A N 1
ATOM 693 C CA . TYR A 1 91 ? 8.451 12.350 -3.954 1.00 86.06 91 TYR A CA 1
ATOM 694 C C . TYR A 1 91 ? 7.871 11.053 -3.407 1.00 86.06 91 TYR A C 1
ATOM 696 O O . TYR A 1 91 ? 7.663 10.125 -4.184 1.00 86.06 91 TYR A O 1
ATOM 704 N N . ALA A 1 92 ? 7.485 11.024 -2.129 1.00 87.19 92 ALA A N 1
ATOM 705 C CA . ALA A 1 92 ? 6.839 9.858 -1.528 1.00 87.19 92 ALA A CA 1
ATOM 706 C C . ALA A 1 92 ? 5.559 9.455 -2.283 1.00 87.19 92 ALA A C 1
ATOM 708 O O . ALA A 1 92 ? 5.256 8.275 -2.457 1.00 87.19 92 ALA A O 1
ATOM 709 N N . ARG A 1 93 ? 4.804 10.438 -2.790 1.00 89.50 93 ARG A N 1
ATOM 710 C CA . ARG A 1 93 ? 3.581 10.190 -3.567 1.00 89.50 93 ARG A CA 1
ATOM 711 C C . ARG A 1 93 ? 3.871 9.666 -4.971 1.00 89.50 93 ARG A C 1
ATOM 713 O O . ARG A 1 93 ? 3.143 8.791 -5.437 1.00 89.50 93 ARG A O 1
ATOM 720 N N . LEU A 1 94 ? 4.902 10.187 -5.636 1.00 92.38 94 LEU A N 1
ATOM 721 C CA . LEU A 1 94 ? 5.347 9.715 -6.951 1.00 92.38 94 LEU A CA 1
ATOM 722 C C . LEU A 1 94 ? 5.919 8.295 -6.866 1.00 92.38 94 LEU A C 1
ATOM 724 O O . LEU A 1 94 ? 5.546 7.447 -7.671 1.00 92.38 94 LEU A O 1
ATOM 728 N N . GLU A 1 95 ? 6.751 8.016 -5.863 1.00 93.56 95 GLU A N 1
ATOM 729 C CA . GLU A 1 95 ? 7.269 6.677 -5.576 1.00 93.56 95 GLU A CA 1
ATOM 730 C C . GLU A 1 95 ? 6.129 5.697 -5.298 1.00 93.56 95 GLU A C 1
ATOM 732 O O . GLU A 1 95 ? 6.004 4.698 -6.005 1.00 93.56 95 GLU A O 1
ATOM 737 N N . LYS A 1 96 ? 5.225 6.018 -4.361 1.00 93.00 96 LYS A N 1
ATOM 738 C CA . LYS A 1 96 ? 4.064 5.168 -4.055 1.00 93.00 96 LYS A CA 1
ATOM 739 C C . LYS A 1 96 ? 3.217 4.889 -5.299 1.00 93.00 96 LYS A C 1
ATOM 741 O O . LYS A 1 96 ? 2.762 3.763 -5.487 1.00 93.00 96 LYS A O 1
ATOM 746 N N . ALA A 1 97 ? 2.996 5.887 -6.156 1.00 94.56 97 ALA A N 1
ATOM 747 C CA . ALA A 1 97 ? 2.252 5.706 -7.402 1.00 94.56 97 ALA A CA 1
ATOM 748 C C . ALA A 1 97 ? 2.991 4.796 -8.400 1.00 94.56 97 ALA A C 1
ATOM 750 O O . ALA A 1 97 ? 2.366 3.909 -8.981 1.00 94.56 97 ALA A O 1
ATOM 751 N N . ALA A 1 98 ? 4.302 4.977 -8.573 1.00 96.75 98 ALA A N 1
ATOM 752 C CA . ALA A 1 98 ? 5.121 4.172 -9.477 1.00 96.75 98 ALA A CA 1
ATOM 753 C C . ALA A 1 98 ? 5.245 2.712 -9.011 1.00 96.75 98 ALA A C 1
ATOM 755 O O . ALA A 1 98 ? 5.030 1.799 -9.807 1.00 96.75 98 ALA A O 1
ATOM 756 N N . VAL A 1 99 ? 5.504 2.491 -7.717 1.00 96.50 99 VAL A N 1
ATOM 757 C CA . VAL A 1 99 ? 5.569 1.155 -7.103 1.00 96.50 99 VAL A CA 1
ATOM 758 C C . VAL A 1 99 ? 4.246 0.418 -7.296 1.00 96.50 99 VAL A C 1
ATOM 760 O O . VAL A 1 99 ? 4.236 -0.699 -7.813 1.00 96.50 99 VAL A O 1
ATOM 763 N N . ARG A 1 100 ? 3.113 1.062 -6.973 1.00 95.94 100 ARG A N 1
ATOM 764 C CA . ARG A 1 100 ? 1.779 0.475 -7.184 1.00 95.94 100 ARG A CA 1
ATOM 765 C C . ARG A 1 100 ? 1.522 0.148 -8.654 1.00 95.94 100 ARG A C 1
ATOM 767 O O . ARG A 1 100 ? 0.993 -0.917 -8.946 1.00 95.94 100 ARG A O 1
ATOM 774 N N . ALA A 1 101 ? 1.907 1.032 -9.577 1.00 97.38 101 ALA A N 1
ATOM 775 C CA . ALA A 1 101 ? 1.703 0.816 -11.007 1.00 97.38 101 ALA A CA 1
ATOM 776 C C . ALA A 1 101 ? 2.463 -0.414 -11.523 1.00 97.38 101 ALA A C 1
ATOM 778 O O . ALA A 1 101 ? 1.859 -1.267 -12.174 1.00 97.38 101 ALA A O 1
ATOM 779 N N . LEU A 1 102 ? 3.758 -0.534 -11.211 1.00 97.75 102 LEU A N 1
ATOM 780 C CA . LEU A 1 102 ? 4.557 -1.699 -11.606 1.00 97.75 102 LEU A CA 1
ATOM 781 C C . LEU A 1 102 ? 4.008 -2.981 -10.988 1.00 97.75 102 LEU A C 1
ATOM 783 O O . LEU A 1 102 ? 3.784 -3.957 -11.704 1.00 97.75 102 LEU A O 1
ATOM 787 N N . TYR A 1 103 ? 3.700 -2.942 -9.692 1.00 96.00 103 TYR A N 1
ATOM 788 C CA . TYR A 1 103 ? 3.171 -4.087 -8.969 1.00 96.00 103 TYR A CA 1
ATOM 789 C C . TYR A 1 103 ? 1.846 -4.595 -9.568 1.00 96.00 103 TYR A C 1
ATOM 791 O O . TYR A 1 103 ? 1.732 -5.779 -9.894 1.00 96.00 103 TYR A O 1
ATOM 799 N N . THR A 1 104 ? 0.883 -3.701 -9.833 1.00 95.56 104 THR A N 1
ATOM 800 C CA . THR A 1 104 ? -0.393 -4.014 -10.512 1.00 95.56 104 THR A CA 1
ATOM 801 C C . THR A 1 104 ? -0.185 -4.593 -11.919 1.00 95.56 104 THR A C 1
ATOM 803 O O . THR A 1 104 ? -0.940 -5.461 -12.382 1.00 95.56 104 THR A O 1
ATOM 806 N N . LEU A 1 105 ? 0.853 -4.134 -12.618 1.00 96.75 105 LEU A N 1
ATOM 807 C CA . LEU A 1 105 ? 1.244 -4.636 -13.936 1.00 96.75 105 LEU A CA 1
ATOM 808 C C . LEU A 1 105 ? 2.112 -5.904 -13.861 1.00 96.75 105 LEU A C 1
ATOM 810 O O . LEU A 1 105 ? 2.510 -6.436 -14.894 1.00 96.75 105 LEU A O 1
ATOM 814 N N . GLY A 1 106 ? 2.346 -6.443 -12.663 1.00 95.38 106 GLY A N 1
ATOM 815 C CA . GLY A 1 106 ? 3.088 -7.681 -12.452 1.00 95.38 106 GLY A CA 1
ATOM 816 C C . GLY A 1 106 ? 4.597 -7.555 -12.663 1.00 95.38 106 GLY A C 1
ATOM 817 O O . GLY A 1 106 ? 5.241 -8.584 -12.855 1.00 95.38 106 GLY A O 1
ATOM 818 N N . LEU A 1 107 ? 5.133 -6.333 -12.630 1.00 96.69 107 LEU A N 1
ATOM 819 C CA . LEU A 1 107 ? 6.556 -6.015 -12.731 1.00 96.69 107 LEU A CA 1
ATOM 820 C C . LEU A 1 107 ? 7.131 -5.720 -11.338 1.00 96.69 107 LEU A C 1
ATOM 822 O O . LEU A 1 107 ? 6.449 -5.147 -10.489 1.00 96.69 107 LEU A O 1
ATOM 826 N N . ASP A 1 108 ? 8.389 -6.097 -11.111 1.00 94.88 108 ASP A N 1
ATOM 827 C CA . ASP A 1 108 ? 9.117 -5.787 -9.866 1.00 94.88 108 ASP A CA 1
ATOM 828 C C . ASP A 1 108 ? 9.910 -4.485 -9.967 1.00 94.88 108 ASP A C 1
ATOM 830 O O . ASP A 1 108 ? 10.103 -3.783 -8.974 1.00 94.88 108 ASP A O 1
ATOM 834 N N . SER A 1 109 ? 10.357 -4.184 -11.188 1.00 96.25 109 SER A N 1
ATOM 835 C CA . SER A 1 109 ? 11.331 -3.145 -11.482 1.00 96.25 109 SER A CA 1
ATOM 836 C C . SER A 1 109 ? 11.036 -2.500 -12.840 1.00 96.25 109 SER A C 1
ATOM 838 O O . SER A 1 109 ? 10.583 -3.174 -13.768 1.00 96.25 109 SER A O 1
ATOM 840 N N . GLY A 1 110 ? 11.282 -1.196 -12.976 1.00 97.06 110 GLY A N 1
ATOM 841 C CA . GLY A 1 110 ? 11.067 -0.459 -14.225 1.00 97.06 110 GLY A CA 1
ATOM 842 C C . GLY A 1 110 ? 10.923 1.056 -14.058 1.00 97.06 110 GLY A C 1
ATOM 843 O O . GLY A 1 110 ? 10.847 1.586 -12.949 1.00 97.06 110 GLY A O 1
ATOM 844 N N . GLU A 1 111 ? 10.878 1.767 -15.187 1.00 97.25 111 GLU A N 1
ATOM 845 C CA . GLU A 1 111 ? 10.564 3.200 -15.249 1.00 97.25 111 GLU A CA 1
ATOM 846 C C . GLU A 1 111 ? 9.054 3.397 -15.413 1.00 97.25 111 GLU A C 1
ATOM 848 O O . GLU A 1 111 ? 8.442 2.878 -16.351 1.00 97.25 111 GLU A O 1
ATOM 853 N N . VAL A 1 112 ? 8.465 4.220 -14.548 1.00 97.44 112 VAL A N 1
ATOM 854 C CA . VAL A 1 112 ? 7.097 4.724 -14.688 1.00 97.44 112 VAL A CA 1
ATOM 855 C C . VAL A 1 112 ? 7.147 6.217 -14.973 1.00 97.44 112 VAL A C 1
ATOM 857 O O . VAL A 1 112 ? 7.695 6.991 -14.187 1.00 97.44 112 VAL A O 1
ATOM 860 N N . VAL A 1 113 ? 6.545 6.635 -16.084 1.00 95.00 113 VAL A N 1
ATOM 861 C CA . VAL A 1 113 ? 6.274 8.045 -16.366 1.00 95.00 113 VAL A CA 1
ATOM 862 C C . VAL A 1 113 ? 4.894 8.392 -15.836 1.00 95.00 113 VAL A C 1
ATOM 864 O O . VAL A 1 113 ? 3.880 7.855 -16.287 1.00 95.00 113 VAL A O 1
ATOM 867 N N . LEU A 1 114 ? 4.878 9.304 -14.875 1.00 93.88 114 LEU A N 1
ATOM 868 C CA . LEU A 1 114 ? 3.694 9.853 -14.242 1.00 93.88 114 LEU A CA 1
ATOM 869 C C . LEU A 1 114 ? 3.453 11.268 -14.757 1.00 93.88 114 LEU A C 1
ATOM 871 O O . LEU A 1 114 ? 4.361 12.098 -14.720 1.00 93.88 114 LEU A O 1
ATOM 875 N N . ALA A 1 115 ? 2.227 11.564 -15.175 1.00 90.44 115 ALA A N 1
ATOM 876 C CA . ALA A 1 115 ? 1.811 12.900 -15.584 1.00 90.44 115 ALA A CA 1
ATOM 877 C C . ALA A 1 115 ? 0.783 13.478 -14.608 1.00 90.44 115 ALA A C 1
ATOM 879 O O . ALA A 1 115 ? -0.069 12.757 -14.085 1.00 90.44 115 ALA A O 1
ATOM 880 N N . SER A 1 116 ? 0.841 14.786 -14.362 1.00 86.88 116 SER A N 1
ATOM 881 C CA . SER A 1 116 ? -0.172 15.488 -13.568 1.00 86.88 116 SER A CA 1
ATOM 882 C C . SER A 1 116 ? -1.558 15.354 -14.213 1.00 86.88 116 SER A C 1
ATOM 884 O O . SER A 1 116 ? -1.722 15.690 -15.385 1.00 86.88 116 SER A O 1
ATOM 886 N N . SER A 1 117 ? -2.549 14.910 -13.443 1.00 74.62 117 SER A N 1
ATOM 887 C CA . SER A 1 117 ? -3.921 14.645 -13.887 1.00 74.62 117 SER A CA 1
ATOM 888 C C . SER A 1 117 ? -4.915 15.288 -12.910 1.00 74.62 117 SER A C 1
ATOM 890 O O . SER A 1 117 ? -5.492 14.598 -12.074 1.00 74.62 117 SER A O 1
ATOM 892 N N . GLY A 1 118 ? -5.091 16.612 -12.986 1.00 67.88 118 GLY A N 1
ATOM 893 C CA . GLY A 1 118 ? -5.964 17.383 -12.086 1.00 67.88 118 GLY A CA 1
ATOM 894 C C . GLY A 1 118 ? -5.319 17.751 -10.743 1.00 67.88 118 GLY A C 1
ATOM 895 O O . GLY A 1 118 ? -4.098 17.654 -10.574 1.00 67.88 118 GLY A O 1
ATOM 896 N N . GLU A 1 119 ? -6.131 18.191 -9.775 1.00 59.41 119 GLU A N 1
ATOM 897 C CA . GLU A 1 119 ? -5.634 18.646 -8.472 1.00 59.41 119 GLU A CA 1
ATOM 898 C C . GLU A 1 119 ? -4.973 17.507 -7.692 1.00 59.41 119 GLU A C 1
ATOM 900 O O . GLU A 1 119 ? -5.614 16.569 -7.219 1.00 59.41 119 GLU A O 1
ATOM 905 N N . ARG A 1 120 ? -3.643 17.598 -7.564 1.00 64.44 120 ARG A N 1
ATOM 906 C CA . ARG A 1 120 ? -2.808 16.671 -6.792 1.00 64.44 120 ARG A CA 1
ATOM 907 C C . ARG A 1 120 ? -3.014 15.197 -7.176 1.00 64.44 120 ARG A C 1
ATOM 909 O O . ARG A 1 120 ? -2.854 14.342 -6.318 1.00 64.44 120 ARG A O 1
ATOM 916 N N . LYS A 1 121 ? -3.298 14.842 -8.426 1.00 81.00 121 LYS A N 1
ATOM 917 C CA . LYS A 1 121 ? -3.312 13.430 -8.856 1.00 81.00 121 LYS A CA 1
ATOM 918 C C . LYS A 1 121 ? -2.317 13.203 -9.988 1.00 81.00 121 LYS A C 1
ATOM 920 O O . LYS A 1 121 ? -2.025 14.112 -10.763 1.00 81.00 121 LYS A O 1
ATOM 925 N N . PHE A 1 122 ? -1.781 11.989 -10.055 1.00 89.50 122 PHE A N 1
ATOM 926 C CA . PHE A 1 122 ? -0.857 11.556 -11.099 1.00 89.50 122 PHE A CA 1
ATOM 927 C C . PHE A 1 122 ? -1.450 10.361 -11.833 1.00 89.50 122 PHE A C 1
ATOM 929 O O . PHE A 1 122 ? -1.962 9.443 -11.191 1.00 89.50 122 PHE A O 1
ATOM 936 N N . GLY A 1 123 ? -1.391 10.397 -13.160 1.00 92.44 123 GLY A N 1
ATOM 937 C CA . GLY A 1 123 ? -1.772 9.291 -14.029 1.00 92.44 123 GLY A CA 1
ATOM 938 C C . GLY A 1 123 ? -0.546 8.623 -14.643 1.00 92.44 123 GLY A C 1
ATOM 939 O O . GLY A 1 123 ? 0.439 9.294 -14.952 1.00 92.44 123 GLY A O 1
ATOM 940 N N . VAL A 1 124 ? -0.607 7.305 -14.817 1.00 94.94 124 VAL A N 1
ATOM 941 C CA . VAL A 1 124 ? 0.444 6.510 -15.464 1.00 94.94 124 VAL A CA 1
ATOM 942 C C . VAL A 1 124 ? 0.362 6.694 -16.976 1.00 94.94 124 VAL A C 1
ATOM 944 O O . VAL A 1 124 ? -0.577 6.208 -17.600 1.00 94.94 124 VAL A O 1
ATOM 947 N N . GLU A 1 125 ? 1.342 7.379 -17.557 1.00 92.44 125 GLU A N 1
ATOM 948 C CA . GLU A 1 125 ? 1.416 7.671 -18.996 1.00 92.44 125 GLU A CA 1
ATOM 949 C C . GLU A 1 125 ? 2.252 6.635 -19.753 1.00 92.44 125 GLU A C 1
ATOM 951 O O . GLU A 1 125 ? 1.933 6.282 -20.884 1.00 92.44 125 GLU A O 1
ATOM 956 N N . ARG A 1 126 ? 3.320 6.116 -19.137 1.00 94.62 126 ARG A N 1
ATOM 957 C CA . ARG A 1 126 ? 4.187 5.108 -19.763 1.00 94.62 126 ARG A CA 1
ATOM 958 C C . ARG A 1 126 ? 4.846 4.226 -18.715 1.00 94.62 126 ARG A C 1
ATOM 960 O O . ARG A 1 126 ? 5.236 4.712 -17.658 1.00 94.62 126 ARG A O 1
ATOM 967 N N . VAL A 1 127 ? 5.019 2.948 -19.040 1.00 97.12 127 VAL A N 1
ATOM 968 C CA . VAL A 1 127 ? 5.758 1.982 -18.219 1.00 97.12 127 VAL A CA 1
ATOM 969 C C . VAL A 1 127 ? 6.778 1.260 -19.090 1.00 97.12 127 VAL A C 1
ATOM 971 O O . VAL A 1 127 ? 6.428 0.710 -20.135 1.00 97.12 127 VAL A O 1
ATOM 974 N N . THR A 1 128 ? 8.036 1.273 -18.654 1.00 96.69 128 THR A N 1
ATOM 975 C CA . THR A 1 128 ? 9.160 0.595 -19.313 1.00 96.69 128 THR A CA 1
ATOM 976 C C . THR A 1 128 ? 9.762 -0.410 -18.337 1.00 96.69 128 THR A C 1
ATOM 978 O O . THR A 1 128 ? 10.244 0.019 -17.289 1.00 96.69 128 THR A O 1
ATOM 981 N N . PRO A 1 129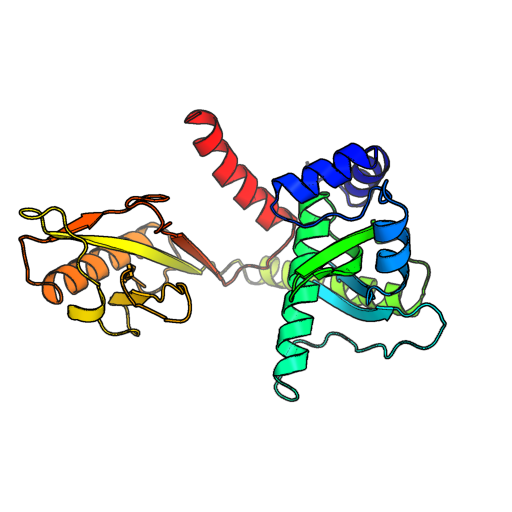 ? 9.743 -1.718 -18.643 1.00 96.94 129 PRO A N 1
ATOM 982 C CA . PRO A 1 129 ? 10.404 -2.726 -17.816 1.00 96.94 129 PRO A CA 1
ATOM 983 C C . PRO A 1 129 ? 11.903 -2.452 -17.652 1.00 96.94 129 PRO A C 1
ATOM 985 O O . PRO A 1 129 ? 12.492 -1.724 -18.459 1.00 96.94 129 PRO A O 1
ATOM 988 N N . SER A 1 130 ? 12.528 -3.019 -16.619 1.00 94.75 130 SER A N 1
ATOM 989 C CA . SER A 1 130 ? 13.934 -2.737 -16.306 1.00 94.75 130 SER A CA 1
ATOM 990 C C . SER A 1 130 ? 14.880 -3.181 -17.428 1.00 94.75 130 SER A C 1
ATOM 992 O O . SER A 1 130 ? 15.856 -2.479 -17.700 1.00 94.75 130 SER A O 1
ATOM 994 N N . SER A 1 131 ? 14.555 -4.253 -18.162 1.00 93.38 131 SER A N 1
ATOM 995 C CA . SER A 1 131 ? 15.309 -4.677 -19.358 1.00 93.38 131 SER A CA 1
ATOM 996 C C . SER A 1 131 ? 15.304 -3.650 -20.499 1.00 93.38 131 SER A C 1
ATOM 998 O O . SER A 1 131 ? 16.231 -3.604 -21.308 1.00 93.38 131 SER A O 1
ATOM 1000 N N . GLY A 1 132 ? 14.284 -2.789 -20.558 1.00 92.75 132 GLY A N 1
ATOM 1001 C CA . GLY A 1 132 ? 14.151 -1.730 -21.559 1.00 92.75 132 GLY A CA 1
ATOM 1002 C C . GLY A 1 132 ? 14.960 -0.466 -21.250 1.00 92.75 132 GLY A C 1
ATOM 1003 O O . GLY A 1 132 ? 15.002 0.453 -22.075 1.00 92.75 132 GLY A O 1
ATOM 1004 N N . ILE A 1 133 ? 15.595 -0.385 -20.077 1.00 93.38 133 ILE A N 1
ATOM 1005 C CA . ILE A 1 133 ? 16.340 0.796 -19.632 1.00 93.38 133 ILE A CA 1
ATOM 1006 C C . ILE A 1 133 ? 17.737 0.814 -20.256 1.00 93.38 133 ILE A C 1
ATOM 1008 O O . ILE A 1 133 ? 18.580 -0.036 -19.984 1.00 93.38 133 ILE A O 1
ATOM 1012 N N . LYS A 1 134 ? 17.998 1.839 -21.075 1.00 90.94 134 LYS A N 1
ATOM 1013 C CA . LYS A 1 134 ? 19.255 1.974 -21.832 1.00 90.94 134 LYS A CA 1
ATOM 1014 C C . LYS A 1 134 ? 20.302 2.881 -21.178 1.00 90.94 134 LYS A C 1
ATOM 1016 O O . LYS A 1 134 ? 21.472 2.765 -21.521 1.00 90.94 134 LYS A O 1
ATOM 1021 N N . ASP A 1 135 ? 19.913 3.795 -20.280 1.00 90.00 135 ASP A N 1
ATOM 1022 C CA . ASP A 1 135 ? 20.856 4.729 -19.633 1.00 90.00 135 ASP A CA 1
ATOM 1023 C C . ASP A 1 135 ? 21.773 3.957 -18.656 1.00 90.00 135 ASP A C 1
ATOM 1025 O O . ASP A 1 135 ? 21.279 3.455 -17.638 1.00 90.00 135 ASP A O 1
ATOM 1029 N N . PRO A 1 136 ? 23.100 3.885 -18.902 1.00 91.38 136 PRO A N 1
ATOM 1030 C CA . PRO A 1 136 ? 24.022 3.127 -18.056 1.00 91.38 136 PRO A CA 1
ATOM 1031 C C . PRO A 1 136 ? 24.061 3.613 -16.604 1.00 91.38 136 PRO A C 1
ATOM 1033 O O . PRO A 1 136 ? 24.267 2.814 -15.691 1.00 91.38 136 PRO A O 1
ATOM 1036 N N . ARG A 1 137 ? 23.834 4.913 -16.363 1.00 90.50 137 ARG A N 1
ATOM 1037 C CA . ARG A 1 137 ? 23.821 5.485 -15.006 1.00 90.50 137 ARG A CA 1
ATOM 1038 C C . ARG A 1 137 ? 22.619 4.992 -14.212 1.00 90.50 137 ARG A C 1
ATOM 1040 O O . ARG A 1 137 ? 22.731 4.762 -13.013 1.00 90.50 137 ARG A O 1
ATOM 1047 N N . ILE A 1 138 ? 21.477 4.836 -14.879 1.00 90.44 138 ILE A N 1
ATOM 1048 C CA . ILE A 1 138 ? 20.266 4.294 -14.263 1.00 90.44 138 ILE A CA 1
ATOM 1049 C C . ILE A 1 138 ? 20.418 2.787 -14.057 1.00 90.44 138 ILE A C 1
ATOM 1051 O O . ILE A 1 138 ? 20.129 2.301 -12.968 1.00 90.44 138 ILE A O 1
ATOM 1055 N N . LYS A 1 139 ? 20.961 2.063 -15.043 1.00 93.62 139 LYS A N 1
ATOM 1056 C CA . LYS A 1 139 ? 21.244 0.627 -14.917 1.00 93.62 139 LYS A CA 1
ATOM 1057 C C . LYS A 1 139 ? 22.144 0.314 -13.717 1.00 93.62 139 LYS A C 1
ATOM 1059 O O . LYS A 1 139 ? 21.810 -0.552 -12.921 1.00 93.62 139 LYS A O 1
ATOM 1064 N N . ALA A 1 140 ? 23.200 1.101 -13.501 1.00 92.94 140 ALA A N 1
ATOM 1065 C CA . ALA A 1 140 ? 24.064 0.953 -12.328 1.00 92.94 140 ALA A CA 1
ATOM 1066 C C . ALA A 1 140 ? 23.323 1.129 -10.984 1.00 92.94 140 ALA A C 1
ATOM 1068 O O . ALA A 1 140 ? 23.735 0.561 -9.972 1.00 92.94 140 ALA A O 1
ATOM 1069 N N . ARG A 1 141 ? 22.233 1.911 -10.945 1.00 93.31 141 ARG A N 1
ATOM 1070 C CA . ARG A 1 141 ? 21.398 2.059 -9.741 1.00 93.31 141 ARG A CA 1
ATOM 1071 C C . ARG A 1 141 ? 20.502 0.847 -9.509 1.00 93.31 141 ARG A C 1
ATOM 1073 O O . ARG A 1 141 ? 20.389 0.427 -8.363 1.00 93.31 141 ARG A O 1
ATOM 1080 N N . TYR A 1 142 ? 19.940 0.264 -10.569 1.00 93.94 142 TYR A N 1
ATOM 1081 C CA . TYR A 1 142 ?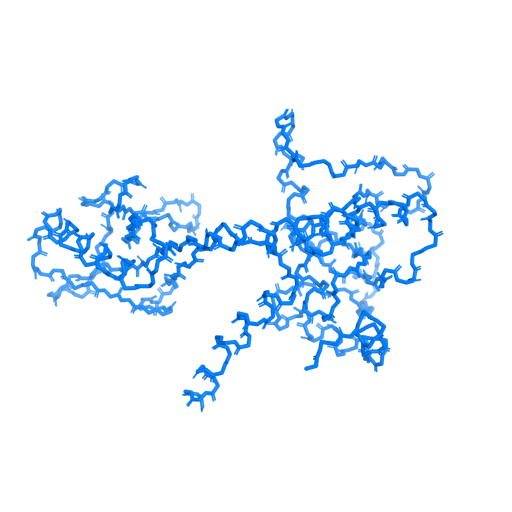 19.258 -1.031 -10.484 1.00 93.94 142 TYR A CA 1
ATOM 1082 C C . TYR A 1 142 ? 20.210 -2.117 -9.974 1.00 93.94 142 TYR A C 1
ATOM 1084 O O . TYR A 1 142 ? 19.911 -2.761 -8.975 1.00 93.94 142 TYR A O 1
ATOM 1092 N N . ASP A 1 143 ? 21.394 -2.242 -10.581 1.00 93.75 143 ASP A N 1
ATOM 1093 C CA . ASP A 1 143 ? 22.397 -3.244 -10.194 1.00 93.75 143 ASP A CA 1
ATOM 1094 C C . ASP A 1 143 ? 22.806 -3.088 -8.709 1.00 93.75 143 ASP A C 1
ATOM 1096 O O . ASP A 1 143 ? 22.970 -4.073 -7.982 1.00 93.75 143 ASP A O 1
ATOM 1100 N N . ARG A 1 144 ? 22.922 -1.841 -8.221 1.00 94.19 144 ARG A N 1
ATOM 1101 C CA . ARG A 1 144 ? 23.177 -1.547 -6.801 1.00 94.19 144 ARG A CA 1
ATOM 1102 C C . ARG A 1 144 ? 22.017 -1.977 -5.902 1.00 94.19 144 ARG A C 1
ATOM 1104 O O . ARG A 1 144 ? 22.278 -2.611 -4.882 1.00 94.19 144 ARG A O 1
ATOM 1111 N N . ALA A 1 145 ? 20.781 -1.633 -6.258 1.00 92.69 145 ALA A N 1
ATOM 1112 C CA . ALA A 1 145 ? 19.597 -1.976 -5.471 1.00 92.69 145 ALA A CA 1
ATOM 1113 C C . ALA A 1 145 ? 19.398 -3.496 -5.373 1.00 92.69 145 ALA A C 1
ATOM 1115 O O . ALA A 1 145 ? 19.173 -4.014 -4.283 1.00 92.69 145 ALA A O 1
ATOM 1116 N N . GLU A 1 146 ? 19.591 -4.222 -6.476 1.00 92.31 146 GLU A N 1
ATOM 1117 C CA . GLU A 1 146 ? 19.543 -5.688 -6.497 1.00 92.31 146 GLU A CA 1
ATOM 1118 C C . GLU A 1 146 ? 20.656 -6.306 -5.640 1.00 92.31 146 GLU A C 1
ATOM 1120 O O . GLU A 1 146 ? 20.414 -7.224 -4.855 1.00 92.31 146 GLU A O 1
ATOM 1125 N N . THR A 1 147 ? 21.876 -5.762 -5.710 1.00 95.56 147 THR A N 1
ATOM 1126 C CA . THR A 1 147 ? 22.986 -6.206 -4.850 1.00 95.56 147 THR A CA 1
ATOM 1127 C C . THR A 1 147 ? 22.672 -5.983 -3.369 1.00 95.56 147 THR A C 1
ATOM 1129 O O . THR A 1 147 ? 22.983 -6.828 -2.529 1.00 95.56 147 THR A O 1
ATOM 1132 N N . GLU A 1 148 ? 22.073 -4.845 -3.026 1.00 94.69 148 GLU A N 1
ATOM 1133 C CA . GLU A 1 148 ? 21.692 -4.525 -1.654 1.00 94.69 148 GLU A CA 1
ATOM 1134 C C . GLU A 1 148 ? 20.572 -5.439 -1.147 1.00 94.69 148 GLU A C 1
ATOM 1136 O O . GLU A 1 148 ? 20.688 -5.984 -0.048 1.00 94.69 148 GLU A O 1
ATOM 1141 N N . LEU A 1 149 ? 19.539 -5.676 -1.957 1.00 93.69 149 LEU A N 1
ATOM 1142 C CA . LEU A 1 149 ? 18.468 -6.611 -1.629 1.00 93.69 149 LEU A CA 1
ATOM 1143 C C . LEU A 1 149 ? 19.009 -8.030 -1.426 1.00 93.69 149 LEU A C 1
ATOM 1145 O O . LEU A 1 149 ? 18.712 -8.659 -0.412 1.00 93.69 149 LEU A O 1
ATOM 1149 N N . ALA A 1 150 ? 19.867 -8.509 -2.331 1.00 94.81 150 ALA A N 1
ATOM 1150 C CA . ALA A 1 150 ? 20.497 -9.820 -2.215 1.00 94.81 150 ALA A CA 1
ATOM 1151 C C . ALA A 1 150 ? 21.332 -9.952 -0.931 1.00 94.81 150 ALA A C 1
ATOM 1153 O O . ALA A 1 150 ? 21.314 -11.002 -0.291 1.00 94.81 150 ALA A O 1
ATOM 1154 N N . ARG A 1 151 ? 22.034 -8.889 -0.513 1.00 96.19 151 ARG A N 1
ATOM 1155 C CA . ARG A 1 151 ? 22.757 -8.867 0.770 1.00 96.19 151 ARG A CA 1
ATOM 1156 C C . ARG A 1 151 ? 21.809 -8.949 1.963 1.00 96.19 151 ARG A C 1
ATOM 1158 O O . ARG A 1 151 ? 22.085 -9.716 2.878 1.00 96.19 151 ARG A O 1
ATOM 1165 N N . ARG A 1 152 ? 20.707 -8.189 1.959 1.00 94.38 152 ARG A N 1
ATOM 1166 C CA . ARG A 1 152 ? 19.701 -8.235 3.036 1.00 94.38 152 ARG A CA 1
ATOM 1167 C C . ARG A 1 152 ? 19.070 -9.625 3.151 1.00 94.38 152 ARG A C 1
ATOM 1169 O O . ARG A 1 152 ? 18.949 -10.128 4.259 1.00 94.38 152 ARG A O 1
ATOM 1176 N N . LEU A 1 153 ? 18.741 -10.256 2.023 1.00 94.81 153 LEU A N 1
ATOM 1177 C CA . LEU A 1 153 ? 18.177 -11.609 1.989 1.00 94.81 153 LEU A CA 1
ATOM 1178 C C . LEU A 1 153 ? 19.162 -12.672 2.489 1.00 94.81 153 LEU A C 1
ATOM 1180 O O . LEU A 1 153 ? 18.778 -13.510 3.293 1.00 94.81 153 LEU A O 1
ATOM 1184 N N . ARG A 1 154 ? 20.436 -12.617 2.075 1.00 95.75 154 ARG A N 1
ATOM 1185 C CA . ARG A 1 154 ? 21.469 -13.528 2.606 1.00 95.75 154 ARG A CA 1
ATOM 1186 C C . ARG A 1 154 ? 21.641 -13.370 4.109 1.00 95.75 154 ARG A C 1
ATOM 1188 O O . ARG A 1 154 ? 21.730 -14.356 4.822 1.00 95.75 154 ARG A O 1
ATOM 1195 N N . ARG A 1 155 ? 21.642 -12.127 4.590 1.00 94.62 155 ARG A N 1
ATOM 1196 C CA . ARG A 1 155 ? 21.728 -11.842 6.020 1.00 94.62 155 ARG A CA 1
ATOM 1197 C C . ARG A 1 155 ? 20.541 -12.417 6.788 1.00 94.62 155 ARG A C 1
ATOM 1199 O O . ARG A 1 155 ? 20.735 -12.989 7.849 1.00 94.62 155 ARG A O 1
ATOM 1206 N N . GLU A 1 156 ? 19.330 -12.279 6.255 1.00 94.94 156 GLU A N 1
ATOM 1207 C CA . GLU A 1 156 ? 18.130 -12.892 6.834 1.00 94.94 156 GLU A CA 1
ATOM 1208 C C . GLU A 1 156 ? 18.211 -14.427 6.844 1.00 94.94 156 GLU A C 1
ATOM 1210 O O . GLU A 1 156 ? 17.805 -15.052 7.820 1.00 94.94 156 GLU A O 1
ATOM 1215 N N . GLU A 1 157 ? 18.766 -15.040 5.796 1.00 93.62 157 GLU A N 1
ATOM 1216 C CA . GLU A 1 157 ? 18.988 -16.489 5.727 1.00 93.62 157 GLU A CA 1
ATOM 1217 C C . GLU A 1 157 ? 20.027 -16.968 6.759 1.00 93.62 157 GLU A C 1
ATOM 1219 O O . GLU A 1 157 ? 19.828 -17.998 7.399 1.00 93.62 157 GLU A O 1
ATOM 1224 N N . GLU A 1 158 ? 21.104 -16.203 6.962 1.00 94.94 158 GLU A N 1
ATOM 1225 C CA . GLU A 1 158 ? 22.173 -16.498 7.928 1.00 94.94 158 GLU A CA 1
ATOM 1226 C C . GLU A 1 158 ? 21.748 -16.261 9.388 1.00 94.94 158 GLU A C 1
ATOM 1228 O O . GLU A 1 158 ? 22.038 -17.076 10.265 1.00 94.94 158 GLU A O 1
ATOM 1233 N N . GLU A 1 159 ? 21.081 -15.139 9.670 1.00 93.94 159 GLU A N 1
ATOM 1234 C CA . GLU A 1 159 ? 20.704 -14.713 11.028 1.00 93.94 159 GLU A CA 1
ATOM 1235 C C . GLU A 1 159 ? 19.328 -15.250 11.467 1.00 93.94 159 GLU A C 1
ATOM 1237 O O . GLU A 1 159 ? 19.001 -15.219 12.660 1.00 93.94 159 GLU A O 1
ATOM 1242 N N . GLY A 1 160 ? 18.534 -15.752 10.518 1.00 92.12 160 GLY A N 1
ATOM 1243 C CA . GLY A 1 160 ? 17.151 -16.174 10.704 1.00 92.12 160 GLY A CA 1
ATOM 1244 C C . GLY A 1 160 ? 16.150 -15.011 10.719 1.00 92.12 160 GLY A C 1
ATOM 1245 O O . GLY A 1 160 ? 16.467 -13.868 11.056 1.00 92.12 160 GLY A O 1
ATOM 1246 N N . ILE A 1 161 ? 14.892 -15.320 10.393 1.00 90.69 161 ILE A N 1
ATOM 1247 C CA . ILE A 1 161 ? 13.788 -14.350 10.416 1.00 90.69 161 ILE A CA 1
ATOM 1248 C C . ILE A 1 161 ? 13.398 -14.051 11.869 1.00 90.69 161 ILE A C 1
ATOM 1250 O O . ILE A 1 161 ? 13.089 -14.961 12.640 1.00 90.69 161 ILE A O 1
ATOM 1254 N N . ARG A 1 162 ? 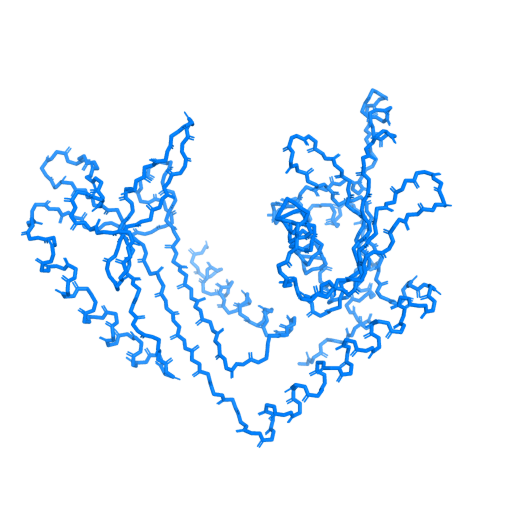13.337 -12.764 12.230 1.00 89.94 162 ARG A N 1
ATOM 1255 C CA . ARG A 1 162 ? 12.839 -12.291 13.534 1.00 89.94 162 ARG A CA 1
ATOM 1256 C C . ARG A 1 162 ? 11.506 -11.579 13.359 1.00 89.94 162 ARG A C 1
ATOM 1258 O O . ARG A 1 162 ? 11.395 -10.388 13.635 1.00 89.94 162 ARG A O 1
ATOM 1265 N N . LEU A 1 163 ? 10.517 -12.313 12.853 1.00 92.81 163 LEU A N 1
ATOM 1266 C CA . LEU A 1 163 ? 9.209 -11.761 12.528 1.00 92.81 163 LEU A CA 1
ATOM 1267 C C . LEU A 1 163 ? 8.572 -11.138 13.770 1.00 92.81 163 LEU A C 1
ATOM 1269 O O . LEU A 1 163 ? 8.466 -11.786 14.807 1.00 92.81 163 LEU A O 1
ATOM 1273 N N . VAL A 1 164 ? 8.113 -9.901 13.635 1.00 96.19 164 VAL A N 1
ATOM 1274 C CA . VAL A 1 164 ? 7.300 -9.207 14.630 1.00 96.19 164 VAL A CA 1
ATOM 1275 C C . VAL A 1 164 ? 6.060 -8.667 13.931 1.00 96.19 164 VAL A C 1
ATOM 1277 O O . VAL A 1 164 ? 6.161 -7.977 12.913 1.00 96.19 164 VAL A O 1
ATOM 1280 N N . MET A 1 165 ? 4.897 -9.004 14.479 1.00 95.75 165 MET A N 1
ATOM 1281 C CA . MET A 1 165 ? 3.584 -8.662 13.952 1.00 95.75 165 MET A CA 1
ATOM 1282 C C . MET A 1 165 ? 2.882 -7.658 14.860 1.00 95.75 165 MET A C 1
ATOM 1284 O O . MET A 1 165 ? 2.860 -7.831 16.078 1.00 95.75 165 MET A O 1
ATOM 1288 N N . GLY A 1 166 ? 2.279 -6.640 14.259 1.00 96.62 166 GLY A N 1
ATOM 1289 C CA . GLY A 1 166 ? 1.376 -5.694 14.916 1.00 96.62 166 GLY A CA 1
ATOM 1290 C C . GLY A 1 166 ? 0.007 -5.699 14.242 1.00 96.62 166 GLY A C 1
ATOM 1291 O O . GLY A 1 166 ? -0.137 -6.222 13.134 1.00 96.62 166 GLY A O 1
ATOM 1292 N N . MET A 1 167 ? -0.995 -5.125 14.900 1.00 95.56 167 MET A N 1
ATOM 1293 C CA . MET A 1 167 ? -2.318 -4.936 14.312 1.00 95.56 167 MET A CA 1
ATOM 1294 C C . MET A 1 167 ? -2.985 -3.685 14.855 1.00 95.56 167 MET A C 1
ATOM 1296 O O . MET A 1 167 ? -2.818 -3.404 16.037 1.00 95.56 167 MET A O 1
ATOM 1300 N N . ASP A 1 168 ? -3.799 -3.045 14.019 1.00 95.25 168 ASP A N 1
ATOM 1301 C CA . ASP A 1 168 ? -4.629 -1.915 14.422 1.00 95.25 168 ASP A CA 1
ATOM 1302 C C . ASP A 1 168 ? -6.088 -2.142 13.979 1.00 95.25 168 ASP A C 1
ATOM 1304 O O . ASP A 1 168 ? -6.462 -1.755 12.867 1.00 95.25 168 ASP A O 1
ATOM 1308 N N . PRO A 1 169 ? -6.913 -2.886 14.743 1.00 95.12 169 PRO A N 1
ATOM 1309 C CA . PRO A 1 169 ? -8.331 -3.018 14.431 1.00 95.12 169 PRO A CA 1
ATOM 1310 C C . PRO A 1 169 ? -9.114 -1.758 14.816 1.00 95.12 169 PRO A C 1
ATOM 1312 O O . PRO A 1 169 ? -8.977 -1.228 15.923 1.00 95.12 169 PRO A O 1
ATOM 1315 N N . GLU A 1 170 ? -9.995 -1.338 13.911 1.00 95.88 170 GLU A N 1
ATOM 1316 C CA . GLU A 1 170 ? -10.831 -0.148 14.055 1.00 95.88 170 GLU A CA 1
ATOM 1317 C C . GLU A 1 170 ? -12.305 -0.493 14.310 1.00 95.88 170 GLU A C 1
ATOM 1319 O O . GLU A 1 170 ? -12.836 -1.506 13.839 1.00 95.88 170 GLU A O 1
ATOM 1324 N N . PHE A 1 171 ? -12.988 0.393 15.036 1.00 95.62 171 PHE A N 1
ATOM 1325 C CA . PHE A 1 171 ? -14.383 0.250 15.437 1.00 95.62 171 PHE A CA 1
ATOM 1326 C C . PHE A 1 171 ? -15.122 1.589 15.406 1.00 95.62 171 PHE A C 1
ATOM 1328 O O . PHE A 1 171 ? -14.554 2.653 15.652 1.00 95.62 171 PHE A O 1
ATOM 1335 N N . VAL A 1 172 ? -16.435 1.527 15.196 1.00 96.00 172 VAL A N 1
ATOM 1336 C CA . VAL A 1 172 ? -17.362 2.638 15.453 1.00 96.00 172 VAL A CA 1
ATOM 1337 C C . VAL A 1 172 ? -18.167 2.338 16.708 1.00 96.00 172 VAL A C 1
ATOM 1339 O O . VAL A 1 172 ? -18.614 1.208 16.905 1.00 96.00 172 VAL A O 1
ATOM 1342 N N . LEU A 1 173 ? -18.403 3.360 17.530 1.00 96.31 173 LEU A N 1
ATOM 1343 C CA . LEU A 1 173 ? -19.303 3.268 18.676 1.00 96.31 173 LEU A CA 1
ATOM 1344 C C . LEU A 1 173 ? -20.704 3.744 18.277 1.00 96.31 173 LEU A C 1
ATOM 1346 O O . LEU A 1 173 ? -20.870 4.829 17.712 1.00 96.31 173 LEU A O 1
ATOM 1350 N N . VAL A 1 174 ? -21.715 2.936 18.579 1.00 96.25 174 VAL A N 1
ATOM 1351 C CA . VAL A 1 174 ? -23.125 3.238 18.309 1.00 96.25 174 VAL A CA 1
ATOM 1352 C C . VAL A 1 174 ? -23.921 3.080 19.591 1.00 96.25 174 VAL A C 1
ATOM 1354 O O . VAL A 1 174 ? -23.813 2.057 20.257 1.00 96.25 174 VAL A O 1
ATOM 1357 N N . ASP A 1 175 ? -24.732 4.067 19.943 1.00 96.12 175 ASP A N 1
ATOM 1358 C CA . ASP A 1 175 ? -25.631 3.947 21.088 1.00 96.12 175 ASP A CA 1
ATOM 1359 C C . ASP A 1 175 ? -26.777 2.972 20.774 1.00 96.12 175 ASP A C 1
ATOM 1361 O O . ASP A 1 175 ? -27.473 3.123 19.773 1.00 96.12 175 ASP A O 1
ATOM 1365 N N . ALA A 1 176 ? -26.990 1.964 21.622 1.00 94.00 176 ALA A N 1
ATOM 1366 C CA . ALA A 1 176 ? -27.975 0.911 21.372 1.00 94.00 176 ALA A CA 1
ATOM 1367 C C . ALA A 1 176 ? -29.427 1.410 21.377 1.00 94.00 176 ALA A C 1
ATOM 1369 O O . ALA A 1 176 ? -30.277 0.800 20.730 1.00 94.00 176 ALA A O 1
ATOM 1370 N N . GLY A 1 177 ? -29.730 2.478 22.123 1.00 94.19 177 GLY A N 1
ATOM 1371 C CA . GLY A 1 177 ? -31.094 2.987 22.258 1.00 94.19 177 GLY A CA 1
ATOM 1372 C C . GLY A 1 177 ? -31.509 3.867 21.082 1.00 94.19 177 GLY A C 1
ATOM 1373 O O . GLY A 1 177 ? -32.573 3.676 20.499 1.00 94.19 177 GLY A O 1
ATOM 1374 N N . SER A 1 178 ? -30.657 4.827 20.732 1.00 94.25 178 SER A N 1
ATOM 1375 C CA . SER A 1 178 ? -30.886 5.785 19.645 1.00 94.25 178 SER A CA 1
ATOM 1376 C C . SER A 1 178 ? -30.411 5.284 18.282 1.00 94.25 178 SER A C 1
ATOM 1378 O O . SER A 1 178 ? -30.838 5.812 17.259 1.00 94.25 178 SER A O 1
ATOM 1380 N N . ASN A 1 179 ? -29.541 4.269 18.254 1.00 92.81 179 ASN A N 1
ATOM 1381 C CA . ASN A 1 179 ? -28.806 3.833 17.068 1.00 92.81 179 ASN A CA 1
ATOM 1382 C C . ASN A 1 179 ? -27.979 4.968 16.437 1.00 92.81 179 ASN A C 1
ATOM 1384 O O . ASN A 1 179 ? -27.661 4.907 15.251 1.00 92.81 179 ASN A O 1
ATOM 1388 N N . GLU A 1 180 ? -27.622 5.998 17.208 1.00 94.00 180 GLU A N 1
ATOM 1389 C CA . GLU A 1 180 ? -26.789 7.113 16.761 1.00 94.00 180 GLU A CA 1
ATOM 1390 C C . GLU A 1 180 ? -25.304 6.818 16.958 1.00 94.00 180 GLU A C 1
ATOM 1392 O O . GLU A 1 180 ? -24.899 6.070 17.851 1.00 94.00 180 GLU A O 1
ATOM 1397 N N . MET A 1 181 ? -24.471 7.421 16.111 1.00 93.44 181 MET A N 1
ATOM 1398 C CA . MET A 1 181 ? -23.023 7.297 16.248 1.00 93.44 181 MET A CA 1
ATOM 1399 C C . MET A 1 181 ? -22.515 8.148 17.405 1.00 93.44 181 MET A C 1
ATOM 1401 O O . MET A 1 181 ? -22.848 9.328 17.519 1.00 93.44 181 MET A O 1
ATOM 1405 N N . VAL A 1 182 ? -21.622 7.574 18.206 1.00 95.31 182 VAL A N 1
ATOM 1406 C CA . VAL A 1 182 ? -20.932 8.288 19.275 1.00 95.31 182 VAL A CA 1
ATOM 1407 C C . VAL A 1 182 ? -19.447 8.397 18.921 1.00 95.31 182 VAL A C 1
ATOM 1409 O O . VAL A 1 182 ? -18.788 7.373 18.765 1.00 95.31 182 VAL A O 1
ATOM 1412 N N . PRO A 1 183 ? -18.884 9.612 18.789 1.00 94.69 183 PRO A N 1
ATOM 1413 C CA . PRO A 1 183 ? -17.466 9.765 18.487 1.00 94.69 183 PRO A CA 1
ATOM 1414 C C . PRO A 1 183 ? -16.569 9.137 19.560 1.00 94.69 183 PRO A C 1
ATOM 1416 O O . PRO A 1 183 ? -16.729 9.431 20.748 1.00 94.69 183 PRO A O 1
ATOM 1419 N N . ALA A 1 184 ? -15.591 8.330 19.140 1.00 95.69 184 ALA A N 1
ATOM 1420 C CA . ALA A 1 184 ? -14.618 7.703 20.036 1.00 95.69 184 ALA A CA 1
ATOM 1421 C C . ALA A 1 184 ? -13.818 8.721 20.864 1.00 95.69 184 ALA A C 1
ATOM 1423 O O . ALA A 1 184 ? -13.532 8.476 22.036 1.00 95.69 184 ALA A O 1
ATOM 1424 N N . SER A 1 185 ? -13.550 9.906 20.306 1.00 95.56 185 SER A N 1
ATOM 1425 C CA . SER A 1 185 ? -12.865 11.003 21.003 1.00 95.56 185 SER A CA 1
ATOM 1426 C C . SER A 1 185 ? -13.598 11.571 22.219 1.00 95.56 185 SER A C 1
ATOM 1428 O O . SER A 1 185 ? -13.026 12.365 22.960 1.00 95.56 185 SER A O 1
ATOM 1430 N N . ARG A 1 186 ? -14.857 11.180 22.464 1.00 95.69 186 ARG A N 1
ATOM 1431 C CA . ARG A 1 186 ? -15.533 11.486 23.737 1.00 95.69 186 ARG A CA 1
ATOM 1432 C C . ARG A 1 186 ? -14.947 10.703 24.912 1.00 95.69 186 ARG A C 1
ATOM 1434 O O . ARG A 1 186 ? -15.167 11.100 26.051 1.00 95.69 186 ARG A O 1
ATOM 1441 N N . PHE A 1 187 ? -14.248 9.603 24.636 1.00 95.56 187 PHE A N 1
ATOM 1442 C CA . PHE A 1 187 ? -13.742 8.676 25.647 1.00 95.56 187 PHE A CA 1
ATOM 1443 C C . PHE A 1 187 ? -12.243 8.395 25.532 1.00 95.56 187 PHE A C 1
ATOM 1445 O O . PHE A 1 187 ? -11.621 8.052 26.534 1.00 95.56 187 PHE A O 1
ATOM 1452 N N . LEU A 1 188 ? -11.685 8.477 24.322 1.00 95.88 188 LEU A N 1
ATOM 1453 C CA . LEU A 1 188 ? -10.328 8.035 24.011 1.00 95.88 188 LEU A CA 1
ATOM 1454 C C . LEU A 1 188 ? -9.470 9.203 23.526 1.00 95.88 188 LEU A C 1
ATOM 1456 O O . LEU A 1 188 ? -9.925 10.036 22.739 1.00 95.88 188 LEU A O 1
ATOM 1460 N N . ASP A 1 189 ? -8.210 9.216 23.950 1.00 93.94 189 ASP A N 1
ATOM 1461 C CA . ASP A 1 189 ? -7.192 10.103 23.394 1.00 93.94 189 ASP A CA 1
ATOM 1462 C C . ASP A 1 189 ? -6.773 9.647 21.985 1.00 93.94 189 ASP A C 1
ATOM 1464 O O . ASP A 1 189 ? -7.183 8.603 21.482 1.00 93.94 189 ASP A O 1
ATOM 1468 N N . ARG A 1 190 ? -5.953 10.447 21.301 1.00 91.62 190 ARG A N 1
ATOM 1469 C CA . ARG A 1 190 ? -5.438 10.114 19.956 1.00 91.62 190 ARG A CA 1
ATOM 1470 C C . ARG A 1 190 ? -4.262 9.136 19.975 1.00 91.62 190 ARG A C 1
ATOM 1472 O O . ARG A 1 190 ? -3.910 8.561 18.946 1.00 91.62 190 ARG A O 1
ATOM 1479 N N . GLU A 1 191 ? -3.606 9.020 21.120 1.00 90.81 191 GLU A N 1
ATOM 1480 C CA . GLU A 1 191 ? -2.392 8.235 21.311 1.00 90.81 191 GLU A CA 1
ATOM 1481 C C . GLU A 1 191 ? -2.633 7.116 22.322 1.00 90.81 191 GLU A C 1
ATOM 1483 O O . GLU A 1 191 ? -3.580 7.160 23.105 1.00 90.81 191 GLU A O 1
ATOM 1488 N N . GLY A 1 192 ? -1.738 6.132 22.317 1.00 92.50 192 GLY A N 1
ATOM 1489 C CA . GLY A 1 192 ? -1.793 4.981 23.209 1.00 92.50 192 GLY A CA 1
ATOM 1490 C C . GLY A 1 192 ? -2.337 3.716 22.550 1.00 92.50 192 GLY A C 1
ATOM 1491 O O . GLY A 1 192 ? -2.676 3.690 21.368 1.00 92.50 192 GLY A O 1
ATOM 1492 N N . GLU A 1 193 ? -2.376 2.654 23.352 1.00 94.75 193 GLU A N 1
ATOM 1493 C CA . GLU A 1 193 ? -2.831 1.312 22.962 1.00 94.75 193 GLU A CA 1
ATOM 1494 C C . GLU A 1 193 ? -4.339 1.271 22.657 1.00 94.75 193 GLU A C 1
ATOM 1496 O O . GLU A 1 193 ? -4.816 0.407 21.931 1.00 94.75 193 GLU A O 1
ATOM 1501 N N . VAL A 1 194 ? -5.103 2.209 23.216 1.00 96.75 194 VAL A N 1
ATOM 1502 C CA . VAL A 1 194 ? -6.526 2.410 22.942 1.00 96.75 194 VAL A CA 1
ATOM 1503 C C . VAL A 1 194 ? -6.706 3.884 22.620 1.00 96.75 194 VAL A C 1
ATOM 1505 O O . VAL A 1 194 ? -6.595 4.724 23.513 1.00 96.75 194 VAL A O 1
ATOM 1508 N N . GLY A 1 195 ? -6.971 4.194 21.356 1.00 95.56 195 GLY A N 1
ATOM 1509 C CA . GLY A 1 195 ? -7.052 5.569 20.886 1.00 95.56 195 GLY A CA 1
ATOM 1510 C C . GLY A 1 195 ? -8.205 5.813 19.923 1.00 95.56 195 GLY A C 1
ATOM 1511 O O . GLY A 1 195 ? -9.073 4.962 19.718 1.00 95.56 195 GLY A O 1
ATOM 1512 N N . CYS A 1 196 ? -8.211 6.999 19.324 1.00 93.94 196 CYS A N 1
ATOM 1513 C CA . CYS A 1 196 ? -9.127 7.357 18.252 1.00 93.94 196 CYS A CA 1
ATOM 1514 C C . CYS A 1 196 ? -8.402 7.858 17.000 1.00 93.94 196 CYS A C 1
ATOM 1516 O O . CYS A 1 196 ? -7.378 8.543 17.096 1.00 93.94 196 CYS A O 1
ATOM 1518 N N . ASP A 1 197 ? -8.968 7.548 15.831 1.00 90.12 197 ASP A N 1
ATOM 1519 C CA . ASP A 1 197 ? -8.414 7.939 14.533 1.00 90.12 197 ASP A CA 1
ATOM 1520 C C . ASP A 1 197 ? -9.287 8.953 13.777 1.00 90.12 197 ASP A C 1
ATOM 1522 O O . ASP A 1 197 ? -10.494 9.097 14.005 1.00 90.12 197 ASP A O 1
ATOM 1526 N N . ALA A 1 198 ? -8.621 9.711 12.906 1.00 87.38 198 ALA A N 1
ATOM 1527 C CA . ALA A 1 198 ? -9.129 10.877 12.218 1.00 87.38 198 ALA A CA 1
ATOM 1528 C C . ALA A 1 198 ? -9.874 10.535 10.922 1.00 87.38 198 ALA A C 1
ATOM 1530 O O . ALA A 1 198 ? -9.294 10.046 9.952 1.00 87.38 198 ALA A O 1
ATOM 1531 N N . VAL A 1 199 ? -11.124 10.979 10.824 1.00 82.38 199 VAL A N 1
ATOM 1532 C CA . VAL A 1 199 ? -11.873 11.019 9.566 1.00 82.38 199 VAL A CA 1
ATOM 1533 C C . VAL A 1 199 ? -11.908 12.450 9.045 1.00 82.38 199 VAL A C 1
ATOM 1535 O O . VAL A 1 199 ? -12.335 13.382 9.734 1.00 82.38 199 VAL A O 1
ATOM 1538 N N . HIS A 1 200 ? -11.451 12.618 7.807 1.00 80.00 200 HIS A N 1
ATOM 1539 C CA . HIS A 1 200 ? -11.381 13.905 7.123 1.00 80.00 200 HIS A CA 1
ATOM 1540 C C . HIS A 1 200 ? -12.623 14.083 6.238 1.00 80.00 200 HIS A C 1
ATOM 1542 O O . HIS A 1 200 ? -12.798 13.343 5.272 1.00 80.00 200 HIS A O 1
ATOM 1548 N N . GLY A 1 201 ? -13.479 15.050 6.582 1.00 71.88 201 GLY A N 1
ATOM 1549 C CA . GLY A 1 201 ? -14.693 15.398 5.835 1.00 71.88 201 GLY A CA 1
ATOM 1550 C C . GLY A 1 201 ? -14.544 16.676 5.004 1.00 71.88 201 GLY A C 1
ATOM 1551 O O . GLY A 1 201 ? -13.431 17.092 4.675 1.00 71.88 201 GLY A O 1
ATOM 1552 N N . GLU A 1 202 ? -15.672 17.320 4.684 1.00 67.31 202 GLU A N 1
ATOM 1553 C CA . GLU A 1 202 ? -15.766 18.585 3.931 1.00 67.31 202 GLU A CA 1
ATOM 1554 C C . GLU A 1 202 ? -15.171 19.784 4.704 1.00 67.31 202 GLU A C 1
ATOM 1556 O O . GLU A 1 202 ? -15.870 20.689 5.149 1.00 67.31 202 GLU A O 1
ATOM 1561 N N . GLY A 1 203 ? -13.850 19.793 4.886 1.00 71.62 203 GLY A N 1
ATOM 1562 C CA . GLY A 1 203 ? -13.101 20.908 5.474 1.00 71.62 203 GLY A CA 1
ATOM 1563 C C . GLY A 1 203 ? -12.851 20.822 6.982 1.00 71.62 203 GLY A C 1
ATOM 1564 O O . GLY A 1 203 ? -12.208 21.716 7.527 1.00 71.62 203 GLY A O 1
ATOM 1565 N N . PHE A 1 204 ? -13.290 19.756 7.654 1.00 75.56 204 PHE A N 1
ATOM 1566 C CA . PHE A 1 204 ? -13.010 19.521 9.073 1.00 75.56 204 PHE A CA 1
ATOM 1567 C C . PHE A 1 204 ? -12.573 18.075 9.342 1.00 75.56 204 PHE A C 1
ATOM 1569 O O . PHE A 1 204 ? -12.974 17.139 8.647 1.00 75.56 204 PHE A O 1
ATOM 1576 N N . THR A 1 205 ? -11.732 17.905 10.364 1.00 83.31 205 THR A N 1
ATOM 1577 C CA . THR A 1 205 ? -11.261 16.601 10.845 1.00 83.31 205 THR A CA 1
ATOM 1578 C C . THR A 1 205 ? -12.021 16.235 12.113 1.00 83.31 205 THR A C 1
ATOM 1580 O O . THR A 1 205 ? -12.051 17.009 13.069 1.00 83.31 205 THR A O 1
ATOM 1583 N N . THR A 1 206 ? -12.623 15.050 12.126 1.00 87.25 206 THR A N 1
ATOM 1584 C CA . THR A 1 206 ? -13.270 14.462 13.310 1.00 87.25 206 THR A CA 1
ATOM 1585 C C . THR A 1 206 ? -12.524 13.209 13.741 1.00 87.25 206 THR A C 1
ATOM 1587 O O . THR A 1 206 ? -11.741 12.681 12.961 1.00 87.25 206 THR A O 1
ATOM 1590 N N . PHE A 1 207 ? -12.777 12.715 14.955 1.00 92.62 207 PHE A N 1
ATOM 1591 C CA . PHE A 1 207 ? -12.138 11.504 15.488 1.00 92.62 207 PHE A CA 1
ATOM 1592 C C . PHE A 1 207 ? -13.180 10.457 15.927 1.00 92.62 207 PHE A C 1
ATOM 1594 O O . PHE A 1 207 ? -13.337 10.190 17.123 1.00 92.62 207 PHE A O 1
ATOM 1601 N N . PRO A 1 208 ? -13.998 9.941 14.989 1.00 91.75 208 PRO A N 1
ATOM 1602 C CA . PRO A 1 208 ? -15.129 9.089 15.331 1.00 91.75 208 PRO A CA 1
ATOM 1603 C C . PRO A 1 208 ? -14.744 7.619 15.534 1.00 91.75 208 PRO A C 1
ATOM 1605 O O . PRO A 1 208 ? -15.514 6.888 16.151 1.00 91.75 208 PRO A O 1
ATOM 1608 N N . ILE A 1 209 ? -13.585 7.194 15.031 1.00 94.62 209 ILE A N 1
ATOM 1609 C CA . ILE A 1 209 ? -13.151 5.795 15.007 1.00 94.62 209 ILE A CA 1
ATOM 1610 C C . ILE A 1 209 ? -12.383 5.484 16.286 1.00 94.62 209 ILE A C 1
ATOM 1612 O O . ILE A 1 209 ? -11.474 6.230 16.638 1.00 94.62 209 ILE A O 1
ATOM 1616 N N . ALA A 1 210 ? -12.733 4.395 16.968 1.00 96.06 210 ALA A N 1
ATOM 1617 C CA . ALA A 1 210 ? -11.922 3.814 18.031 1.00 96.06 210 ALA A CA 1
ATOM 1618 C C . ALA A 1 210 ? -10.925 2.831 17.408 1.00 96.06 210 ALA A C 1
ATOM 1620 O O . ALA A 1 210 ? -11.327 1.948 16.655 1.00 96.06 210 ALA A O 1
ATOM 1621 N N . GLU A 1 211 ? -9.646 2.963 17.730 1.00 96.25 211 GLU A N 1
ATOM 1622 C CA . GLU A 1 211 ? -8.578 2.116 17.202 1.00 96.25 211 GLU A CA 1
ATOM 1623 C C . GLU A 1 211 ? -7.823 1.473 18.365 1.00 96.25 211 GLU A C 1
ATOM 1625 O O . GLU A 1 211 ? -7.444 2.141 19.333 1.00 96.25 211 GLU A O 1
ATOM 1630 N N . LEU A 1 212 ? -7.628 0.160 18.288 1.00 96.94 212 LEU A N 1
ATOM 1631 C CA . LEU A 1 212 ? -6.827 -0.580 19.258 1.00 96.94 212 LEU A CA 1
ATOM 1632 C C . LEU A 1 212 ? -5.452 -0.828 18.652 1.00 96.94 212 LEU A C 1
ATOM 1634 O O . LEU A 1 212 ? -5.374 -1.269 17.519 1.00 96.94 212 LEU A O 1
ATOM 1638 N N . ARG A 1 213 ? -4.382 -0.591 19.403 1.00 96.50 213 ARG A N 1
ATOM 1639 C CA . ARG A 1 213 ? -2.988 -0.714 18.958 1.00 96.50 213 ARG A CA 1
ATOM 1640 C C . ARG A 1 213 ? -2.197 -1.585 19.947 1.00 96.50 213 ARG A C 1
ATOM 1642 O O . ARG A 1 213 ? -1.330 -1.058 20.646 1.00 96.50 213 ARG A O 1
ATOM 1649 N N . PRO A 1 214 ? -2.533 -2.886 20.089 1.00 97.19 214 PRO A N 1
ATOM 1650 C CA . PRO A 1 214 ? -1.837 -3.807 20.989 1.00 97.19 214 PRO A CA 1
ATOM 1651 C C . PRO A 1 214 ? -0.328 -3.843 20.736 1.00 97.19 214 PRO A C 1
ATOM 1653 O O . PRO A 1 214 ? 0.128 -3.749 19.595 1.00 97.19 214 PRO A O 1
ATOM 1656 N N . ASP A 1 215 ? 0.447 -4.114 21.788 1.00 96.75 215 ASP A N 1
ATOM 1657 C CA . ASP A 1 215 ? 1.892 -4.304 21.646 1.00 96.75 215 ASP A CA 1
ATOM 1658 C C . ASP A 1 215 ? 2.223 -5.422 20.627 1.00 96.75 215 ASP A C 1
ATOM 1660 O O . ASP A 1 215 ? 1.652 -6.518 20.687 1.00 96.75 215 ASP A O 1
ATOM 1664 N N . PRO A 1 216 ? 3.234 -5.247 19.761 1.00 96.94 216 PRO A N 1
ATOM 1665 C CA . PRO A 1 216 ? 3.529 -6.189 18.684 1.00 96.94 216 PRO A CA 1
ATOM 1666 C C . PRO A 1 216 ? 4.206 -7.479 19.175 1.00 96.94 216 PRO A C 1
ATOM 1668 O O . PRO A 1 216 ? 5.089 -7.448 20.035 1.00 96.94 216 PRO A O 1
ATOM 1671 N N . SER A 1 217 ? 3.839 -8.632 18.614 1.00 96.94 217 SER A N 1
ATOM 1672 C CA . SER A 1 217 ? 4.294 -9.961 19.060 1.00 96.94 217 SER A CA 1
ATOM 1673 C C . SER A 1 217 ? 5.056 -10.726 17.979 1.00 96.94 217 SER A C 1
ATOM 1675 O O . SER A 1 217 ? 4.788 -10.571 16.791 1.00 96.94 217 SER A O 1
ATOM 1677 N N . GLY A 1 218 ? 5.978 -11.602 18.390 1.00 95.56 218 GLY A N 1
ATOM 1678 C CA . GLY A 1 218 ? 6.719 -12.476 17.472 1.00 95.56 218 GLY A CA 1
ATOM 1679 C C . GLY A 1 218 ? 5.922 -13.675 16.945 1.00 95.56 218 GLY A C 1
ATOM 1680 O O . GLY A 1 218 ? 6.336 -14.331 15.994 1.00 95.56 218 GLY A O 1
ATOM 1681 N N . ASP A 1 219 ? 4.766 -13.961 17.545 1.00 93.62 219 ASP A N 1
ATOM 1682 C CA . ASP A 1 219 ? 3.880 -15.055 17.154 1.00 93.62 219 ASP A CA 1
ATOM 1683 C C . ASP A 1 219 ? 2.398 -14.617 17.153 1.00 93.62 219 ASP A C 1
ATOM 1685 O O . ASP A 1 219 ? 2.022 -13.716 17.919 1.00 93.62 219 ASP A O 1
ATOM 1689 N N . PRO A 1 220 ? 1.533 -15.249 16.330 1.00 93.44 220 PRO A N 1
ATOM 1690 C CA . PRO A 1 220 ? 0.137 -14.832 16.192 1.00 93.44 220 PRO A CA 1
ATOM 1691 C C . PRO A 1 220 ? -0.685 -15.005 17.474 1.00 93.44 220 PRO A C 1
ATOM 1693 O O . PRO A 1 220 ? -1.565 -14.197 17.764 1.00 93.44 220 PRO A O 1
ATOM 1696 N N . THR A 1 221 ? -0.395 -16.040 18.270 1.00 96.19 221 THR A N 1
ATOM 1697 C CA . THR A 1 221 ? -1.133 -16.306 19.515 1.00 96.19 221 THR A CA 1
ATOM 1698 C C . THR A 1 221 ? -0.832 -15.230 20.553 1.00 96.19 221 THR A C 1
ATOM 1700 O O . THR A 1 221 ? -1.739 -14.755 21.238 1.00 96.19 221 THR A O 1
ATOM 1703 N N . GLY A 1 222 ? 0.431 -14.818 20.663 1.00 96.94 222 GLY A N 1
ATOM 1704 C CA . GLY A 1 222 ? 0.847 -13.704 21.502 1.00 96.94 222 GLY A CA 1
ATOM 1705 C C . GLY A 1 222 ? 0.174 -12.395 21.094 1.00 96.94 222 GLY A C 1
ATOM 1706 O O . GLY A 1 222 ? -0.312 -11.677 21.967 1.00 96.94 222 GLY A O 1
ATOM 1707 N N . LEU A 1 223 ? 0.056 -12.121 19.791 1.00 96.69 223 LEU A N 1
ATOM 1708 C CA . LEU A 1 223 ? -0.614 -10.914 19.300 1.00 96.69 223 LEU A CA 1
ATOM 1709 C C . LEU A 1 223 ? -2.110 -10.903 19.652 1.00 96.69 223 LEU A C 1
ATOM 1711 O O . LEU A 1 223 ? -2.612 -9.903 20.157 1.00 96.69 223 LEU A O 1
ATOM 1715 N N . LEU A 1 224 ? -2.806 -12.034 19.489 1.00 97.06 224 LEU A N 1
ATOM 1716 C CA . LEU A 1 224 ? -4.215 -12.163 19.886 1.00 97.06 224 LEU A CA 1
ATOM 1717 C C . LEU A 1 224 ? -4.419 -11.989 21.395 1.00 97.06 224 LEU A C 1
ATOM 1719 O O . LEU A 1 224 ? -5.352 -11.310 21.815 1.00 97.06 224 LEU A O 1
ATOM 1723 N N . LYS A 1 225 ? -3.538 -12.560 22.227 1.00 97.94 225 LYS A N 1
ATOM 1724 C CA . LYS A 1 225 ? -3.594 -12.358 23.686 1.00 97.94 225 LYS A CA 1
ATOM 1725 C C . LYS A 1 225 ? -3.462 -10.882 24.052 1.00 97.94 225 LYS A C 1
ATOM 1727 O O . LYS A 1 225 ? -4.184 -10.410 24.924 1.00 97.94 225 LYS A O 1
ATOM 1732 N N . ARG A 1 226 ? -2.562 -10.160 23.383 1.00 97.69 226 ARG A N 1
ATOM 1733 C CA . ARG A 1 226 ? -2.364 -8.724 23.604 1.00 97.69 226 ARG A CA 1
ATOM 1734 C C . ARG A 1 226 ? -3.581 -7.925 23.176 1.00 97.69 226 ARG A C 1
ATOM 1736 O O . ARG A 1 226 ? -4.090 -7.186 24.004 1.00 97.69 226 ARG A O 1
ATOM 1743 N N . LEU A 1 227 ? -4.145 -8.206 21.999 1.00 97.25 227 LEU A N 1
ATOM 1744 C CA . LEU A 1 227 ? -5.423 -7.625 21.579 1.00 97.25 227 LEU A CA 1
ATOM 1745 C C . LEU A 1 227 ? -6.519 -7.821 22.639 1.00 97.25 227 LEU A C 1
ATOM 1747 O O . LEU A 1 227 ? -7.232 -6.878 22.966 1.00 97.25 227 LEU A O 1
ATOM 1751 N N . MET A 1 228 ? -6.651 -9.021 23.216 1.00 97.50 228 MET A N 1
ATOM 1752 C CA . MET A 1 228 ? -7.644 -9.269 24.269 1.00 97.50 228 MET A CA 1
ATOM 1753 C C . MET A 1 228 ? -7.416 -8.390 25.510 1.00 97.50 228 MET A C 1
ATOM 1755 O O . MET A 1 228 ? -8.387 -7.906 26.095 1.00 97.50 228 MET A O 1
ATOM 1759 N N . PHE A 1 229 ? -6.162 -8.155 25.910 1.00 97.56 229 PHE A N 1
ATOM 1760 C CA . PHE A 1 229 ? -5.844 -7.225 26.999 1.00 97.56 229 PHE A CA 1
ATOM 1761 C C . PHE A 1 229 ? -6.182 -5.777 26.630 1.00 97.56 229 PHE A C 1
ATOM 1763 O O . PHE A 1 229 ? -6.813 -5.085 27.433 1.00 97.56 229 PHE A O 1
ATOM 1770 N N . THR A 1 230 ? -5.860 -5.350 25.408 1.00 97.75 230 THR A N 1
ATOM 1771 C CA . THR A 1 230 ? -6.204 -4.024 24.881 1.00 97.75 230 THR A CA 1
ATOM 1772 C C . THR A 1 230 ? -7.716 -3.804 24.858 1.00 97.75 230 THR A C 1
ATOM 1774 O O . THR A 1 230 ? -8.205 -2.781 25.326 1.00 97.75 230 THR A O 1
ATOM 1777 N N . MET A 1 231 ? -8.494 -4.795 24.409 1.00 96.00 231 MET A N 1
ATOM 1778 C CA . MET A 1 231 ? -9.962 -4.745 24.421 1.00 96.00 231 MET A CA 1
ATOM 1779 C C . MET A 1 231 ? -10.520 -4.613 25.847 1.00 96.00 231 MET A C 1
ATOM 1781 O O . MET A 1 231 ? -11.477 -3.875 26.079 1.00 96.00 231 MET A O 1
ATOM 1785 N N . GLN A 1 232 ? -9.917 -5.289 26.831 1.00 96.12 232 GLN A N 1
ATOM 1786 C CA . GLN A 1 232 ? -10.296 -5.128 28.240 1.00 96.12 232 GLN A CA 1
ATOM 1787 C C . GLN A 1 232 ? -9.928 -3.747 28.796 1.00 96.12 232 GLN A C 1
ATOM 1789 O O . GLN A 1 232 ? -10.646 -3.217 29.645 1.00 96.12 232 GLN A O 1
ATOM 1794 N N . ALA A 1 233 ? -8.804 -3.165 28.373 1.00 96.38 233 ALA A N 1
ATOM 1795 C CA . ALA A 1 233 ? -8.452 -1.787 28.710 1.00 96.38 233 ALA A CA 1
ATOM 1796 C C . ALA A 1 233 ? -9.468 -0.806 28.105 1.00 96.38 233 ALA A C 1
ATOM 1798 O O . ALA A 1 233 ? -10.035 0.011 28.831 1.00 96.38 233 ALA A O 1
ATOM 1799 N N . ALA A 1 234 ? -9.807 -0.979 26.828 1.00 96.06 234 ALA A N 1
ATOM 1800 C CA . ALA A 1 234 ? -10.801 -0.173 26.134 1.00 96.06 234 ALA A CA 1
ATOM 1801 C C . ALA A 1 234 ? -12.179 -0.232 26.808 1.00 96.06 234 ALA A C 1
ATOM 1803 O O . ALA A 1 234 ? -12.785 0.804 27.066 1.00 96.06 234 ALA A O 1
ATOM 1804 N N . GLY A 1 235 ? -12.635 -1.424 27.204 1.00 94.56 235 GLY A N 1
ATOM 1805 C CA . GLY A 1 235 ? -13.890 -1.603 27.943 1.00 94.56 235 GLY A CA 1
ATOM 1806 C C . GLY A 1 235 ? -13.886 -1.060 29.381 1.00 94.56 235 GLY A C 1
ATOM 1807 O O . GLY A 1 235 ? -14.939 -1.037 30.020 1.00 94.56 235 GLY A O 1
ATOM 1808 N N . ARG A 1 236 ? -12.724 -0.661 29.918 1.00 94.81 236 ARG A N 1
ATOM 1809 C CA . ARG A 1 236 ? -12.606 0.087 31.183 1.00 94.81 236 ARG A CA 1
ATOM 1810 C C . ARG A 1 236 ? -12.612 1.597 30.951 1.00 94.81 236 ARG A C 1
ATOM 1812 O O . ARG A 1 236 ? -13.190 2.310 31.763 1.00 94.81 236 ARG A O 1
ATOM 1819 N N . MET A 1 237 ? -12.003 2.065 29.860 1.00 95.56 237 MET A N 1
ATOM 1820 C CA . MET A 1 237 ? -12.012 3.480 29.463 1.00 95.56 237 MET A CA 1
ATOM 1821 C C . MET A 1 237 ? -13.403 3.920 28.994 1.00 95.56 237 MET A C 1
ATOM 1823 O O . MET A 1 237 ? -13.906 4.961 29.409 1.00 95.56 237 MET A O 1
ATOM 1827 N N . ILE A 1 238 ? -14.063 3.088 28.188 1.00 95.31 238 ILE A N 1
ATOM 1828 C CA . ILE A 1 238 ? -15.443 3.281 27.744 1.00 95.31 238 ILE A CA 1
ATOM 1829 C C . ILE A 1 238 ? -16.347 2.474 28.677 1.00 95.31 238 ILE A C 1
ATOM 1831 O O . ILE A 1 238 ? -16.700 1.326 28.413 1.00 95.31 238 ILE A O 1
ATOM 1835 N N . GLY A 1 239 ? -16.673 3.077 29.822 1.00 90.62 239 GLY A N 1
ATOM 1836 C CA . GLY A 1 239 ? -17.527 2.461 30.843 1.00 90.62 239 GLY A CA 1
ATOM 1837 C C . GLY A 1 239 ? -19.016 2.420 30.482 1.00 90.62 239 GLY A C 1
ATOM 1838 O O . GLY A 1 239 ? -19.779 1.724 31.155 1.00 90.62 239 GLY A O 1
ATOM 1839 N N . ASP A 1 240 ? -19.426 3.146 29.439 1.00 93.62 240 ASP A N 1
ATOM 1840 C CA . ASP A 1 240 ? -20.810 3.194 28.976 1.00 93.62 240 ASP A CA 1
ATOM 1841 C C . ASP A 1 240 ? -21.213 1.875 28.300 1.00 93.62 240 ASP A C 1
ATOM 1843 O O . ASP A 1 240 ? -20.688 1.491 27.254 1.00 93.62 240 ASP A O 1
ATOM 1847 N N . ARG A 1 241 ? -22.151 1.164 28.932 1.00 92.56 241 ARG A N 1
ATOM 1848 C CA . ARG A 1 241 ? -22.632 -0.149 28.489 1.00 92.56 241 ARG A CA 1
ATOM 1849 C C . ARG A 1 241 ? -23.789 -0.064 27.495 1.00 92.56 241 ARG A C 1
ATOM 1851 O O . ARG A 1 241 ? -24.182 -1.113 26.991 1.00 92.56 241 ARG A O 1
ATOM 1858 N N . SER A 1 242 ? -24.329 1.127 27.207 1.00 94.62 242 SER A N 1
ATOM 1859 C CA . SER A 1 242 ? -25.303 1.286 26.118 1.00 94.62 242 SER A CA 1
ATOM 1860 C C . SER A 1 242 ? -24.634 1.260 24.743 1.00 94.62 242 SER A C 1
ATOM 1862 O O . SER A 1 242 ? -25.317 1.064 23.741 1.00 94.62 242 SER A O 1
ATOM 1864 N N . LEU A 1 243 ? -23.311 1.438 24.675 1.00 96.56 243 LEU A N 1
ATOM 1865 C CA . LEU A 1 243 ? -22.585 1.512 23.414 1.00 96.56 243 LEU A CA 1
ATOM 1866 C C . LEU A 1 243 ? -22.282 0.125 22.838 1.00 96.56 243 LEU A C 1
ATOM 1868 O O . LEU A 1 243 ? -21.729 -0.757 23.496 1.00 96.56 243 LEU A O 1
ATOM 1872 N N . ILE A 1 244 ? -22.580 -0.027 21.554 1.00 95.56 244 ILE A N 1
ATOM 1873 C CA . ILE A 1 244 ? -22.245 -1.171 20.716 1.00 95.56 244 ILE A CA 1
ATOM 1874 C C . ILE A 1 244 ? -21.012 -0.813 19.890 1.00 95.56 244 ILE A C 1
ATOM 1876 O O . ILE A 1 244 ? -20.981 0.210 19.207 1.00 95.56 244 ILE A O 1
ATOM 1880 N N . TRP A 1 245 ? -20.013 -1.691 19.920 1.00 95.12 245 TRP A N 1
ATOM 1881 C CA . TRP A 1 245 ? -18.822 -1.598 19.082 1.00 95.12 245 TRP A CA 1
ATOM 1882 C C . TRP A 1 245 ? -19.085 -2.319 17.762 1.00 95.12 245 TRP A C 1
ATOM 1884 O O . TRP A 1 245 ? -19.293 -3.532 17.743 1.00 95.12 245 TRP A O 1
ATOM 1894 N N . GLN A 1 246 ? -19.093 -1.578 16.659 1.00 94.81 246 GLN A N 1
ATOM 1895 C CA . GLN A 1 246 ? -19.300 -2.121 15.320 1.00 94.81 246 GLN A CA 1
ATOM 1896 C C . GLN A 1 246 ? -17.981 -2.157 14.546 1.00 94.81 246 GLN A C 1
ATOM 1898 O O . GLN A 1 246 ? -17.268 -1.158 14.486 1.00 94.81 246 GLN A O 1
ATOM 1903 N N . ALA A 1 247 ? -17.693 -3.301 13.927 1.00 92.56 247 ALA A N 1
ATOM 1904 C CA . ALA A 1 247 ? -16.562 -3.519 13.026 1.00 92.56 247 ALA A CA 1
ATOM 1905 C C . ALA A 1 247 ? -17.061 -3.908 11.623 1.00 92.56 247 ALA A C 1
ATOM 1907 O O . ALA A 1 247 ? -18.238 -4.226 11.440 1.00 92.56 247 ALA A O 1
ATOM 1908 N N . GLY A 1 248 ? -16.165 -3.920 10.635 1.00 88.50 248 GLY A N 1
ATOM 1909 C CA . GLY A 1 248 ? -16.451 -4.337 9.257 1.00 88.50 248 GLY A CA 1
ATOM 1910 C C . GLY A 1 248 ? -15.962 -3.319 8.229 1.00 88.50 248 GLY A C 1
ATOM 1911 O O . GLY A 1 248 ? -15.471 -2.265 8.597 1.00 88.50 248 GLY A O 1
ATOM 1912 N N . GLY A 1 249 ? -16.103 -3.609 6.932 1.00 86.94 249 GLY A N 1
ATOM 1913 C CA . GLY A 1 249 ? -15.545 -2.738 5.884 1.00 86.94 249 GLY A CA 1
ATOM 1914 C C . GLY A 1 249 ? -16.207 -1.358 5.781 1.00 86.94 249 GLY A C 1
ATOM 1915 O O . GLY A 1 249 ? -15.548 -0.388 5.429 1.00 86.94 249 GLY A O 1
ATOM 1916 N N . MET A 1 250 ? -17.501 -1.256 6.092 1.00 90.62 250 MET A N 1
ATOM 1917 C CA . MET A 1 250 ? -18.246 0.007 6.177 1.00 90.62 250 MET A CA 1
ATOM 1918 C C . MET A 1 250 ? -19.483 -0.202 7.067 1.00 90.62 250 MET A C 1
ATOM 1920 O O . MET A 1 250 ? -20.600 -0.317 6.560 1.00 90.62 250 MET A O 1
ATOM 1924 N N . PRO A 1 251 ? -19.310 -0.327 8.396 1.00 90.00 251 PRO A N 1
ATOM 1925 C CA . PRO A 1 251 ? -20.416 -0.614 9.310 1.00 90.00 251 PRO A CA 1
ATOM 1926 C C . PRO A 1 251 ? -21.437 0.528 9.367 1.00 90.00 251 PRO A C 1
ATOM 1928 O O . PRO A 1 251 ? -22.596 0.306 9.714 1.00 90.00 251 PRO A O 1
ATOM 1931 N N . ARG A 1 252 ? -21.029 1.752 9.001 1.00 89.69 252 ARG A N 1
ATOM 1932 C CA . ARG A 1 252 ? -21.908 2.916 8.861 1.00 89.69 252 ARG A CA 1
ATOM 1933 C C . ARG A 1 252 ? -21.663 3.591 7.508 1.00 89.69 252 ARG A C 1
ATOM 1935 O O . ARG A 1 252 ? -20.507 3.699 7.096 1.00 89.69 252 ARG A O 1
ATOM 1942 N N . PRO A 1 253 ? -22.715 4.050 6.805 1.00 87.94 253 PRO A N 1
ATOM 1943 C CA . PRO A 1 253 ? -22.560 4.707 5.511 1.00 87.94 253 PRO A CA 1
ATOM 1944 C C . PRO A 1 253 ? -21.575 5.878 5.571 1.00 87.94 253 PRO A C 1
ATOM 1946 O O . PRO A 1 253 ? -21.670 6.727 6.453 1.00 87.94 253 PRO A O 1
ATOM 1949 N N . GLY A 1 254 ? -20.633 5.918 4.628 1.00 85.88 254 GLY A N 1
ATOM 1950 C CA . GLY A 1 254 ? -19.629 6.984 4.547 1.00 85.88 254 GLY A CA 1
ATOM 1951 C C . GLY A 1 254 ? -18.461 6.852 5.529 1.00 85.88 254 GLY A C 1
ATOM 1952 O O . GLY A 1 254 ? -17.577 7.703 5.515 1.00 85.88 254 GLY A O 1
ATOM 1953 N N . LEU A 1 255 ? -18.423 5.790 6.340 1.00 85.44 255 LEU A N 1
ATOM 1954 C CA . LEU A 1 255 ? -17.341 5.507 7.282 1.00 85.44 255 LEU A CA 1
ATOM 1955 C C . LEU A 1 255 ? -16.791 4.103 7.035 1.00 85.44 255 LEU A C 1
ATOM 1957 O O . LEU A 1 255 ? -17.181 3.151 7.720 1.00 85.44 255 LEU A O 1
ATOM 1961 N N . PRO A 1 256 ? -15.931 3.950 6.013 1.00 87.88 256 PRO A N 1
ATOM 1962 C CA . PRO A 1 256 ? -15.196 2.715 5.849 1.00 87.88 256 PRO A CA 1
ATOM 1963 C C . PRO A 1 256 ? -14.234 2.556 7.027 1.00 87.88 256 PRO A C 1
ATOM 1965 O O . PRO A 1 256 ? -13.540 3.512 7.369 1.00 87.88 256 PRO A O 1
ATOM 1968 N N . LEU A 1 257 ? -14.203 1.370 7.629 1.00 89.94 257 LEU A N 1
ATOM 1969 C CA . LEU A 1 257 ? -13.176 1.045 8.615 1.00 89.94 257 LEU A CA 1
ATOM 1970 C C . LEU A 1 257 ? -12.091 0.202 7.971 1.00 89.94 257 LEU A C 1
ATOM 1972 O O . LEU A 1 257 ? -12.352 -0.651 7.114 1.00 89.94 257 LEU A O 1
ATOM 1976 N N . GLY A 1 258 ? -10.871 0.464 8.407 1.00 78.88 258 GLY A N 1
ATOM 1977 C CA . GLY A 1 258 ? -9.705 -0.348 8.153 1.00 78.88 258 GLY A CA 1
ATOM 1978 C C . GLY A 1 258 ? -9.452 -1.342 9.279 1.00 78.88 258 GLY A C 1
ATOM 1979 O O . GLY A 1 258 ? -9.962 -1.258 10.391 1.00 78.88 258 GLY A O 1
ATOM 1980 N N . GLY A 1 259 ? -8.640 -2.337 8.966 1.00 84.31 259 GLY A N 1
ATOM 1981 C CA . GLY A 1 259 ? -7.872 -3.057 9.964 1.00 84.31 259 GLY A CA 1
ATOM 1982 C C . GLY A 1 259 ? -6.476 -3.204 9.395 1.00 84.31 259 GLY A C 1
ATOM 1983 O O . GLY A 1 259 ? -6.324 -3.661 8.257 1.00 84.31 259 GLY A O 1
ATOM 1984 N N . HIS A 1 260 ? -5.464 -2.792 10.146 1.00 89.81 260 HIS A N 1
ATOM 1985 C CA . HIS A 1 260 ? -4.085 -2.847 9.674 1.00 89.81 260 HIS A CA 1
ATOM 1986 C C . HIS A 1 260 ? -3.364 -4.045 10.284 1.00 89.81 260 HIS A C 1
ATOM 1988 O O . HIS A 1 260 ? -3.546 -4.361 11.456 1.00 89.81 260 HIS A O 1
ATOM 1994 N N . LEU A 1 261 ? -2.541 -4.719 9.481 1.00 91.25 261 LEU A N 1
ATOM 1995 C CA . LEU A 1 261 ? -1.562 -5.693 9.955 1.00 91.25 261 LEU A CA 1
ATOM 1996 C C . LEU A 1 261 ? -0.173 -5.184 9.600 1.00 91.25 261 LEU A C 1
ATOM 1998 O O . LEU A 1 261 ? 0.098 -4.830 8.451 1.00 91.25 261 LEU A O 1
ATOM 2002 N N . HIS A 1 262 ? 0.712 -5.192 10.588 1.00 93.50 262 HIS A N 1
ATOM 2003 C CA . HIS A 1 262 ? 2.095 -4.760 10.443 1.00 93.50 262 HIS A CA 1
ATOM 2004 C C . HIS A 1 262 ? 3.015 -5.962 10.516 1.00 93.50 262 HIS A C 1
ATOM 2006 O O . HIS A 1 262 ? 2.846 -6.822 11.377 1.00 93.50 262 HIS A O 1
ATOM 2012 N N . PHE A 1 263 ? 4.024 -5.987 9.653 1.00 93.00 263 PHE A N 1
ATOM 2013 C CA . PHE A 1 263 ? 5.064 -7.009 9.651 1.00 93.00 263 PHE A CA 1
ATOM 2014 C C . PHE A 1 263 ? 6.426 -6.323 9.673 1.00 93.00 263 PHE A C 1
ATOM 2016 O O . PHE A 1 263 ? 6.692 -5.414 8.888 1.00 93.00 263 PHE A O 1
ATOM 2023 N N . SER A 1 264 ? 7.298 -6.761 10.573 1.00 92.62 264 SER A N 1
ATOM 2024 C CA . SER A 1 264 ? 8.668 -6.264 10.694 1.00 92.62 264 SER A CA 1
ATOM 2025 C C . SER A 1 264 ? 9.627 -7.402 11.033 1.00 92.62 264 SER A C 1
ATOM 2027 O O . SER A 1 264 ? 9.200 -8.521 11.316 1.00 92.62 264 SER A O 1
ATOM 2029 N N . GLY A 1 265 ? 10.932 -7.137 10.939 1.00 91.81 265 GLY A N 1
ATOM 2030 C CA . GLY A 1 265 ? 11.960 -8.168 11.124 1.00 91.81 265 GLY A CA 1
ATOM 2031 C C . GLY A 1 265 ? 12.003 -9.220 10.007 1.00 91.81 265 GLY A C 1
ATOM 2032 O O . GLY A 1 265 ? 12.543 -10.306 10.212 1.00 91.81 265 GLY A O 1
ATOM 2033 N N . ILE A 1 266 ? 11.438 -8.878 8.844 1.00 93.25 266 ILE A N 1
ATOM 2034 C CA . ILE A 1 266 ? 11.500 -9.630 7.589 1.00 93.25 266 ILE A CA 1
ATOM 2035 C C . ILE A 1 266 ? 11.801 -8.673 6.427 1.00 93.25 266 ILE A C 1
ATOM 2037 O O . ILE A 1 266 ? 11.355 -7.520 6.421 1.00 93.25 266 ILE A O 1
ATOM 2041 N N . VAL A 1 267 ? 12.564 -9.130 5.441 1.00 93.56 267 VAL A N 1
ATOM 2042 C CA . VAL A 1 267 ? 12.899 -8.380 4.233 1.00 93.56 267 VAL A CA 1
ATOM 2043 C C . VAL A 1 267 ? 11.684 -8.330 3.309 1.00 93.56 267 VAL A C 1
ATOM 2045 O O . VAL A 1 267 ? 11.210 -9.343 2.791 1.00 93.56 267 VAL A O 1
ATOM 2048 N N . LEU A 1 268 ? 11.192 -7.117 3.055 1.00 92.12 268 LEU A N 1
ATOM 2049 C CA . LEU A 1 268 ? 10.122 -6.894 2.090 1.00 92.12 268 LEU A CA 1
ATOM 2050 C C . LEU A 1 268 ? 10.622 -7.177 0.667 1.00 92.12 268 LEU A C 1
ATOM 2052 O O . LEU A 1 268 ? 11.576 -6.559 0.196 1.00 92.12 268 LEU A O 1
ATOM 2056 N N . THR A 1 269 ? 9.933 -8.081 -0.027 1.00 92.94 269 THR A N 1
ATOM 2057 C CA . THR A 1 269 ? 10.169 -8.412 -1.439 1.00 92.94 269 THR A CA 1
ATOM 2058 C C . THR A 1 269 ? 8.859 -8.357 -2.227 1.00 92.94 269 THR A C 1
ATOM 2060 O O . THR A 1 269 ? 7.786 -8.572 -1.648 1.00 92.94 269 THR A O 1
ATOM 2063 N N . PRO A 1 270 ? 8.904 -8.115 -3.551 1.00 92.25 270 PRO A N 1
ATOM 2064 C CA . PRO A 1 270 ? 7.726 -8.246 -4.408 1.00 92.25 270 PRO A CA 1
ATOM 2065 C C . PRO A 1 270 ? 7.049 -9.621 -4.301 1.00 92.25 270 PRO A C 1
ATOM 2067 O O . PRO A 1 270 ? 5.828 -9.722 -4.378 1.00 92.25 270 PRO A O 1
ATOM 2070 N N . GLU A 1 271 ? 7.824 -10.693 -4.133 1.00 91.62 271 GLU A N 1
ATOM 2071 C CA . GLU A 1 271 ? 7.331 -12.063 -3.968 1.00 91.62 271 GLU A CA 1
ATOM 2072 C C . GLU A 1 271 ? 6.573 -12.241 -2.657 1.00 91.62 271 GLU A C 1
ATOM 2074 O O . GLU A 1 271 ? 5.487 -12.817 -2.671 1.00 91.62 271 GLU A O 1
ATOM 2079 N N . LEU A 1 272 ? 7.121 -11.734 -1.546 1.00 91.94 272 LEU A N 1
ATOM 2080 C CA . LEU A 1 272 ? 6.452 -11.765 -0.248 1.00 91.94 272 LEU A CA 1
ATOM 2081 C C . LEU A 1 272 ? 5.132 -10.991 -0.303 1.00 91.94 272 LEU A C 1
ATOM 2083 O O . LEU A 1 272 ? 4.109 -11.502 0.143 1.00 91.94 272 LEU A O 1
ATOM 2087 N N . LEU A 1 273 ? 5.135 -9.803 -0.915 1.00 92.31 273 LEU A N 1
ATOM 2088 C CA . LEU A 1 273 ? 3.922 -9.001 -1.069 1.00 92.31 273 LEU A CA 1
ATOM 2089 C C . LEU A 1 273 ? 2.855 -9.739 -1.895 1.00 92.31 273 LEU A C 1
ATOM 2091 O O . LEU A 1 273 ? 1.703 -9.813 -1.481 1.00 92.31 273 LEU A O 1
ATOM 2095 N N . ARG A 1 274 ? 3.242 -10.392 -3.000 1.00 91.00 274 ARG A N 1
ATOM 2096 C CA . ARG A 1 274 ? 2.314 -11.226 -3.790 1.00 91.00 274 ARG A CA 1
ATOM 2097 C C . ARG A 1 274 ? 1.815 -12.444 -3.032 1.00 91.00 274 ARG A C 1
ATOM 2099 O O . ARG A 1 274 ? 0.681 -12.860 -3.245 1.00 91.00 274 ARG A O 1
ATOM 2106 N N . ALA A 1 275 ? 2.650 -13.048 -2.190 1.00 90.81 275 ALA A N 1
ATOM 2107 C CA . ALA A 1 275 ? 2.229 -14.162 -1.352 1.00 90.81 275 ALA A CA 1
ATOM 2108 C C . ALA A 1 275 ? 1.153 -13.715 -0.351 1.00 90.81 275 ALA A C 1
ATOM 2110 O O . ALA A 1 275 ? 0.154 -14.415 -0.206 1.00 90.81 275 ALA A O 1
ATOM 2111 N N . LEU A 1 276 ? 1.316 -12.537 0.262 1.00 89.62 276 LEU A N 1
ATOM 2112 C CA . LEU A 1 276 ? 0.317 -11.936 1.149 1.00 89.62 276 LEU A CA 1
ATOM 2113 C C . LEU A 1 276 ? -0.978 -11.591 0.401 1.00 89.62 276 LEU A C 1
ATOM 2115 O O . LEU A 1 276 ? -2.057 -11.967 0.854 1.00 89.62 276 LEU A O 1
ATOM 2119 N N . ASP A 1 277 ? -0.883 -10.970 -0.777 1.00 88.12 277 ASP A N 1
ATOM 2120 C CA . ASP A 1 277 ? -2.058 -10.657 -1.598 1.00 88.12 277 ASP A CA 1
ATOM 2121 C C . ASP A 1 277 ? -2.823 -11.921 -2.002 1.00 88.12 277 ASP A C 1
ATOM 2123 O O . ASP A 1 277 ? -4.046 -11.974 -1.887 1.00 88.12 277 ASP A O 1
ATOM 2127 N N . ASN A 1 278 ? -2.118 -12.969 -2.437 1.00 86.06 278 ASN A N 1
ATOM 2128 C CA . ASN A 1 278 ? -2.740 -14.247 -2.784 1.00 86.06 278 ASN A CA 1
ATOM 2129 C C . ASN A 1 278 ? -3.372 -14.912 -1.557 1.00 86.06 278 ASN A C 1
ATOM 2131 O O . ASN A 1 278 ? -4.466 -15.464 -1.661 1.00 86.06 278 ASN A O 1
ATOM 2135 N N . TYR A 1 279 ? -2.706 -14.846 -0.402 1.00 84.56 279 TYR A N 1
ATOM 2136 C CA . TYR A 1 279 ? -3.234 -15.384 0.846 1.00 84.56 279 TYR A CA 1
ATOM 2137 C C . TYR A 1 279 ? -4.536 -14.696 1.257 1.00 84.56 279 TYR A C 1
ATOM 2139 O O . TYR A 1 279 ? -5.446 -15.383 1.699 1.00 84.56 279 TYR A O 1
ATOM 2147 N N . LEU A 1 280 ? -4.657 -13.377 1.079 1.00 80.88 280 LEU A N 1
ATOM 2148 C CA . LEU A 1 280 ? -5.901 -12.645 1.351 1.00 80.88 280 LEU A CA 1
ATOM 2149 C C . LEU A 1 280 ? -6.965 -12.876 0.271 1.00 80.88 280 LEU A C 1
ATOM 2151 O O . LEU A 1 280 ? -8.148 -12.988 0.584 1.00 80.88 280 LEU A O 1
ATOM 2155 N N . THR A 1 281 ? -6.554 -12.981 -0.993 1.00 82.62 281 THR A N 1
ATOM 2156 C CA . THR A 1 281 ? -7.477 -13.191 -2.118 1.00 82.62 281 THR A CA 1
ATOM 2157 C C . THR A 1 281 ? -8.189 -14.538 -2.011 1.00 82.62 281 THR A C 1
ATOM 2159 O O . THR A 1 281 ? -9.375 -14.615 -2.310 1.00 82.62 281 THR A O 1
ATOM 2162 N N . LEU A 1 282 ? -7.501 -15.595 -1.564 1.00 76.56 282 LEU A N 1
ATOM 2163 C CA . LEU A 1 282 ? -8.061 -16.948 -1.506 1.00 76.56 282 LEU A CA 1
ATOM 2164 C C . LEU A 1 282 ? -9.309 -17.051 -0.597 1.00 76.56 282 LEU A C 1
ATOM 2166 O O . LEU A 1 282 ? -10.357 -17.433 -1.115 1.00 76.56 282 LEU A O 1
ATOM 2170 N N . PRO A 1 283 ? -9.279 -16.675 0.698 1.00 74.69 283 PRO A N 1
ATOM 2171 C CA . PRO A 1 283 ? -10.467 -16.666 1.549 1.00 74.69 283 PRO A CA 1
ATOM 2172 C C . PRO A 1 283 ? -11.579 -15.765 1.019 1.00 74.69 283 PRO A C 1
ATOM 2174 O O . PRO A 1 283 ? -12.733 -16.169 1.048 1.00 74.69 283 PRO A O 1
ATOM 2177 N N . VAL A 1 284 ? -11.248 -14.575 0.508 1.00 75.75 284 VAL A N 1
ATOM 2178 C CA . VAL A 1 284 ? -12.260 -13.647 -0.023 1.00 75.75 284 VAL A CA 1
ATOM 2179 C C . VAL A 1 284 ? -12.951 -14.242 -1.249 1.00 75.75 284 VAL A C 1
ATOM 2181 O O . VAL A 1 284 ? -14.171 -14.228 -1.317 1.00 75.75 284 VAL A O 1
ATOM 2184 N N . SER A 1 285 ? -12.199 -14.865 -2.160 1.00 73.12 285 SER A N 1
ATOM 2185 C CA . SER A 1 285 ? -12.764 -15.538 -3.338 1.00 73.12 285 SER A CA 1
ATOM 2186 C C . SER A 1 285 ? -13.621 -16.763 -3.011 1.00 73.12 285 SER A C 1
ATOM 2188 O O . SER A 1 285 ? -14.371 -17.214 -3.865 1.00 73.12 285 SER A O 1
ATOM 2190 N N . LEU A 1 286 ? -13.491 -17.324 -1.803 1.00 75.19 286 LEU A N 1
ATOM 2191 C CA . LEU A 1 286 ? -14.351 -18.406 -1.317 1.00 75.19 286 LEU A CA 1
ATOM 2192 C C . LEU A 1 286 ? -15.640 -17.885 -0.660 1.00 75.19 286 LEU A C 1
ATOM 2194 O O . LEU A 1 286 ? -16.541 -18.680 -0.405 1.00 75.19 286 LEU A O 1
ATOM 2198 N N . LEU A 1 287 ? -15.702 -16.591 -0.329 1.00 73.62 287 LEU A N 1
ATOM 2199 C CA . LEU A 1 287 ? -16.870 -15.939 0.272 1.00 73.62 287 LEU A CA 1
ATOM 2200 C C . LEU A 1 287 ? -17.791 -15.281 -0.771 1.00 73.62 287 LEU A C 1
ATOM 2202 O O . LEU A 1 287 ? -18.940 -14.990 -0.437 1.00 73.62 287 LEU A O 1
ATOM 2206 N N . GLU A 1 288 ? -17.288 -15.035 -1.985 1.00 56.09 288 GLU A N 1
ATOM 2207 C CA . GLU A 1 288 ? -18.052 -14.578 -3.161 1.00 56.09 288 GLU A CA 1
ATOM 2208 C C . GLU A 1 288 ? -18.672 -15.752 -3.934 1.00 56.09 288 GLU A C 1
ATOM 2210 O O . GLU A 1 288 ? -19.823 -15.590 -4.405 1.00 56.09 288 GLU A O 1
#

pLDDT: mean 87.01, std 14.18, range [32.72, 97.94]

Foldseek 3Di:
DDQDLVNLVVLLVPDDLVVLCVLCVVLVAAAQQDDDPDPVVNVVQLPWWKKKFWAAFLFTQWIWTDHPDDDTDIDGPDPDDDDDVVVVVLVVVVSVNLSSSCLSSSHRTWIWMWTDDPDPHTHTHDTGGLVRDDPVVSVVSNVVVVVVLVVVVVCCVVVPFQKKKWKKFKWWKAQQPVRDTDAPVVQADCDDQWHFDWDDDDHDIGTRMIIGTFDIDSDPVVNVVRVVVSVVVNCVSCVDPSIDIDGDQPRDPPDGTDMDMDIDSDRRGSVVVVVVVVVVVVVVVVVD

Sequence (288 aa):
MRVTVEEKEARYAGWPDRVKHARLVRSGISSLLLPEEDAAARESARYRRRYAVNVASLQAVDLKRVEGSADGLRVPVGSAHAGEAPLIGLYARLEKAAVRALYTLGLDSGEVVLASSGERKFGVERVTPSSGIKDPRIKARYDRAETELARRLRREEEEGIRLVMGMDPEFVLVDAGSNEMVPASRFLDREGEVGCDAVHGEGFTTFPIAELRPDPSGDPTGLLKRLMFTMQAAGRMIGDRSLIWQAGGMPRPGLPLGGHLHFSGIVLTPELLRALDNYLTLPVSLLE

Secondary structure (DSSP, 8-state):
-PPPHHHHHHHHHTS-HHHHHHHHHHTT--B--SPPSSHHHHHHHHT--EEEEEEETTEEEEEEEE-SSS---EE------SS-HHHHHHHHHHHHHHHHHHHHTT-SSEEEEEEE-STT-EEEEEEEEGGG---HHHHHHHHHHHHHHHHHHHHHHHH----EEEEEEEEEEEETTT--EE-GGGT--SSSSEEEEEEE-SS-EEEEEEEE-PPPBSSHHHHHHHHHHHHHHHHHH---TTEEEE-SS-SBTTBPPPEEEEEESS---HHHHHHHHHHHHHHHHHH-

Radius of gyration: 22.67 Å; chains: 1; bounding box: 55×43×60 Å